Protein AF-D7FUH7-F1 (afdb_monomer_lite)

Radius of gyration: 22.27 Å; chains: 1; bounding box: 58×43×58 Å

Secondary structure (DSSP, 8-state):
---GGGS---B-SS-----EESSS-EEE-BTTT--SGGG----HHHHHHHHHHGGGHHHHHHHHHHHHHTT---EEEE-TTS-EEEESEE-BSS-B---STTSHHHHHHHS--EEEEEEEE-SGGGGSTTHHHHHHHHHHHHHTT--TT-EEEEEEESSSEEESSTT-SS-EE--HHHHHHHHHHHHT----SS-----HHHHHHHHHHHHHHHTT-TTT--SSEEEEEEE--S---SSS-SS---HHHHHHHHT-----PPTT--HHHHHHHHHHHHHHTT--BTTB---------TT-----

Sequence (304 aa):
MCTQYEILEICAEEDCGMIRDYDNPTVRLPESVADGENLNPTDEDVIETMCYSVLLNTPLRDLYEEASQVGSNAVYFGAWTGVFRYFPGIAQESCGTYDPRIRPWYVAASSGPKDVVIVLDVSGSMSQYGRLDLAKEAAETVINTLGADSFVNVVTFSETARVLLTNSTTLVRATEDNLGELVSLVQNLEFDLANVGTNFGAAFETTFDILEASRTSEETSSNCQTAIVFLTDGNTNVGLSTDEVTSKQIACDTGGIYEHVEDGGDLSQAMAFFYRYYSIGLGDNEDFVAVTDICERPGIVPHA

Foldseek 3Di:
DPDLVVAAQQADQDDDDWDFALQFWHKAAAPVQLPDPNSGGPDPVLVVCSVVCRVCGVVQSVVCVVVVVVPDPWDWDADPSQIITIPRYTHDNDGNPDRPLLDLVNLQVLADAEEEEEEAELAPVCVPLVLLVLSLVLVLVVLSSHDQSYWYWYWYDFLAIDTLPNPDQATAGSDPVVSVVRSVSSNPDHRDPPRNFDDVPNRVVSVVSRHVVQVVDSRGHSVFHYYYHYRDQFDGDDDDDDPDPTPVVVCVVVLHDDDDADRVGDCPVVVSVVSVVSNVRQPDDVVGDDDGDDPDDVPDDDDD

InterPro domains:
  IPR002035 von Willebrand factor, type A [PF13519] (116-234)
  IPR002035 von Willebrand factor, type A [PS50234] (115-304)
  IPR002035 von Willebrand factor, type A [SM00327] (113-276)
  IPR036465 von Willebrand factor A-like domain superfamily [G3DSA:3.40.50.410] (114-299)
  IPR036465 von Willebrand factor A-like domain superfamily [SSF53300] (112-275)
  IPR051173 Voltage-dependent calcium channel subunit alpha-2/delta [PTHR10166] (26-266)

pLDDT: mean 76.66, std 17.76, range [24.84, 96.81]

Organism: Ectocarpus siliculosus (NCBI:txid2880)

Structure (mmCIF, N/CA/C/O backbone):
data_AF-D7FUH7-F1
#
_entry.id   AF-D7FUH7-F1
#
loop_
_atom_site.group_PDB
_atom_site.id
_atom_site.type_symbol
_atom_site.label_atom_id
_atom_site.label_alt_id
_atom_site.label_comp_id
_atom_site.label_asym_id
_atom_site.label_entity_id
_atom_site.label_seq_id
_atom_site.pdbx_PDB_ins_code
_atom_site.Cartn_x
_atom_site.Cartn_y
_atom_site.Cartn_z
_atom_site.occupancy
_atom_site.B_iso_or_equiv
_atom_site.auth_seq_id
_atom_site.auth_comp_id
_atom_site.auth_asym_id
_atom_si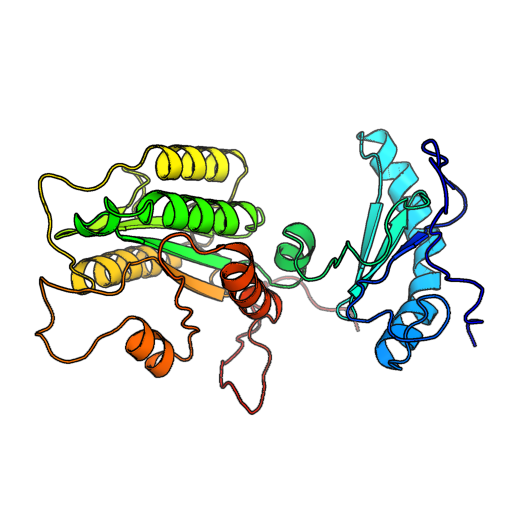te.auth_atom_id
_atom_site.pdbx_PDB_model_num
ATOM 1 N N . MET A 1 1 ? 27.929 9.535 -25.525 1.00 44.94 1 MET A N 1
ATOM 2 C CA . MET A 1 1 ? 26.604 10.142 -25.742 1.00 44.94 1 MET A CA 1
ATOM 3 C C . MET A 1 1 ? 25.717 9.044 -26.265 1.00 44.94 1 MET A C 1
ATOM 5 O O . MET A 1 1 ? 25.978 8.566 -27.361 1.00 44.94 1 MET A O 1
ATOM 9 N N . CYS A 1 2 ? 24.771 8.585 -25.451 1.00 55.09 2 CYS A N 1
ATOM 10 C CA . CYS A 1 2 ? 23.691 7.759 -25.967 1.00 55.09 2 CYS A CA 1
ATOM 11 C C . CYS A 1 2 ? 22.940 8.600 -26.999 1.00 55.09 2 CYS A C 1
ATOM 13 O O . CYS A 1 2 ? 22.723 9.795 -26.775 1.00 55.09 2 CYS A O 1
ATOM 15 N N . THR A 1 3 ? 22.638 8.027 -28.155 1.00 52.31 3 THR A N 1
ATOM 16 C CA . THR A 1 3 ? 21.826 8.748 -29.127 1.00 52.31 3 THR A CA 1
ATOM 17 C C . THR A 1 3 ? 20.368 8.541 -28.744 1.00 52.31 3 THR A C 1
ATOM 19 O O . THR A 1 3 ? 19.934 7.413 -28.547 1.00 52.31 3 THR A O 1
ATOM 22 N N . GLN A 1 4 ? 19.610 9.632 -28.624 1.00 46.06 4 GLN A N 1
ATOM 23 C CA . GLN A 1 4 ? 18.189 9.660 -28.234 1.00 46.06 4 GLN A CA 1
ATOM 24 C C . GLN A 1 4 ? 17.295 8.700 -29.059 1.00 46.06 4 GLN A C 1
ATOM 26 O O . GLN A 1 4 ? 16.199 8.354 -28.644 1.00 46.06 4 GLN A O 1
ATOM 31 N N . TYR A 1 5 ? 17.789 8.222 -30.206 1.00 44.72 5 TYR A N 1
ATOM 32 C CA . TYR A 1 5 ? 17.118 7.301 -31.123 1.00 44.72 5 TYR A CA 1
ATOM 33 C C . TYR A 1 5 ? 17.278 5.805 -30.788 1.00 44.72 5 TYR A C 1
ATOM 35 O O . TYR A 1 5 ? 16.597 4.985 -31.396 1.00 44.72 5 TYR A O 1
ATOM 43 N N . GLU A 1 6 ? 18.156 5.419 -29.857 1.00 47.22 6 GLU A N 1
ATOM 44 C CA . GLU A 1 6 ? 18.387 4.004 -29.494 1.00 47.22 6 GLU A CA 1
ATOM 45 C C . GLU A 1 6 ? 17.400 3.472 -28.440 1.00 47.22 6 GLU A C 1
ATOM 47 O O . GLU A 1 6 ? 17.431 2.290 -28.103 1.00 47.22 6 GLU A O 1
ATOM 52 N N . ILE A 1 7 ? 16.545 4.339 -27.888 1.00 53.44 7 ILE A N 1
ATOM 53 C CA . ILE A 1 7 ? 15.761 4.064 -26.677 1.00 53.44 7 ILE A CA 1
ATOM 54 C C . ILE A 1 7 ? 14.341 4.645 -26.804 1.00 53.44 7 ILE A C 1
ATOM 56 O O . ILE A 1 7 ? 13.807 5.236 -25.872 1.00 53.44 7 ILE A O 1
ATOM 60 N N . LEU A 1 8 ? 13.734 4.543 -27.985 1.00 55.53 8 LEU A N 1
ATOM 61 C CA . LEU A 1 8 ? 12.336 4.935 -28.157 1.00 55.53 8 LEU A CA 1
ATOM 62 C C . LEU A 1 8 ? 11.420 3.851 -27.589 1.00 55.53 8 LEU A C 1
ATOM 64 O O . LEU A 1 8 ? 11.607 2.659 -27.851 1.00 55.53 8 LEU A O 1
ATOM 68 N N . GLU A 1 9 ? 10.420 4.278 -26.822 1.00 63.41 9 GLU A N 1
ATOM 69 C CA . GLU A 1 9 ? 9.289 3.430 -26.470 1.00 63.41 9 GLU A CA 1
ATOM 70 C C . GLU A 1 9 ? 8.609 2.983 -27.771 1.00 63.41 9 GLU A C 1
ATOM 72 O O . GLU A 1 9 ? 8.195 3.803 -28.592 1.00 63.41 9 GLU A O 1
ATOM 77 N N . ILE A 1 10 ? 8.572 1.670 -28.016 1.00 61.66 10 ILE A N 1
ATOM 78 C CA . ILE A 1 10 ? 7.988 1.129 -29.245 1.00 61.66 10 ILE A CA 1
ATOM 79 C C . ILE A 1 10 ? 6.470 1.100 -29.065 1.00 61.66 10 ILE A C 1
ATOM 81 O O . ILE A 1 10 ? 5.915 0.129 -28.545 1.00 61.66 10 ILE A O 1
ATOM 85 N N . CYS A 1 11 ? 5.822 2.182 -29.490 1.00 64.12 11 CYS A N 1
ATOM 86 C CA . CYS A 1 11 ? 4.371 2.318 -29.568 1.00 64.12 11 CYS A CA 1
ATOM 87 C C . CYS A 1 11 ? 3.913 1.873 -30.957 1.00 64.12 11 CYS A C 1
ATOM 89 O O . CYS A 1 11 ? 4.253 2.512 -31.954 1.00 64.12 11 CYS A O 1
ATOM 91 N N . ALA A 1 12 ? 3.190 0.761 -31.047 1.00 59.22 12 ALA A N 1
ATOM 92 C CA . ALA A 1 12 ? 2.638 0.308 -32.320 1.00 59.22 12 ALA A CA 1
ATOM 93 C C . ALA A 1 12 ? 1.297 1.011 -32.590 1.00 59.22 12 ALA A C 1
ATOM 95 O O . ALA A 1 12 ? 0.439 1.047 -31.715 1.00 59.22 12 ALA A O 1
ATOM 96 N N . GLU A 1 13 ? 1.102 1.548 -33.800 1.00 54.50 13 GLU A N 1
ATOM 97 C CA . GLU A 1 13 ? -0.154 2.218 -34.190 1.00 54.50 13 GLU A CA 1
ATOM 98 C C . GLU A 1 13 ? -1.314 1.238 -34.481 1.00 54.50 13 GLU A C 1
ATOM 100 O O . GLU A 1 13 ? -2.460 1.670 -34.571 1.00 54.50 13 GLU A O 1
ATOM 105 N N . GLU A 1 14 ? -1.060 -0.074 -34.579 1.00 52.56 14 GLU A N 1
ATOM 106 C CA . GLU A 1 14 ? -2.086 -1.114 -34.755 1.00 52.56 14 GLU A CA 1
ATOM 107 C C . GLU A 1 14 ? -1.685 -2.438 -34.079 1.00 52.56 14 GLU A C 1
ATOM 109 O O . GLU A 1 14 ? -0.494 -2.723 -33.948 1.00 52.56 14 GLU A O 1
ATOM 114 N N . ASP A 1 15 ? -2.713 -3.217 -33.696 1.00 50.66 15 ASP A N 1
ATOM 115 C CA . ASP A 1 15 ? -2.745 -4.574 -33.107 1.00 50.66 15 ASP A CA 1
ATOM 116 C C . ASP A 1 15 ? -1.441 -5.372 -33.313 1.00 50.66 15 ASP A C 1
ATOM 118 O O . ASP A 1 15 ? -1.269 -6.180 -34.237 1.00 50.66 15 ASP A O 1
ATOM 122 N N . CYS A 1 16 ? -0.469 -5.089 -32.448 1.00 52.75 16 CYS A N 1
ATOM 123 C CA . CYS A 1 16 ? 0.810 -5.763 -32.428 1.00 52.75 16 CYS A CA 1
ATOM 124 C C . CYS A 1 16 ? 0.590 -7.071 -31.678 1.00 52.75 16 CYS A C 1
ATOM 126 O O . CYS A 1 16 ? 0.731 -7.133 -30.455 1.00 52.75 16 CYS A O 1
ATOM 128 N N . GLY A 1 17 ? 0.290 -8.150 -32.409 1.00 52.81 17 GLY A N 1
ATOM 129 C CA . GLY A 1 17 ? 0.423 -9.500 -31.855 1.00 52.81 17 GLY A CA 1
ATOM 130 C C . GLY A 1 17 ? 1.746 -9.611 -31.084 1.00 52.81 17 GLY A C 1
ATOM 131 O O . GLY A 1 17 ? 2.712 -8.974 -31.482 1.00 52.81 17 GLY A O 1
ATOM 132 N N . MET A 1 18 ? 1.784 -10.350 -29.967 1.00 58.62 18 MET A N 1
ATOM 133 C CA . MET A 1 18 ? 2.887 -10.339 -28.982 1.00 58.62 18 MET A CA 1
ATOM 134 C C . MET A 1 18 ? 4.276 -10.698 -29.562 1.00 58.62 18 MET A C 1
ATOM 136 O O . MET A 1 18 ? 4.803 -11.787 -29.316 1.00 58.62 18 MET A O 1
ATOM 140 N N . ILE A 1 19 ? 4.890 -9.795 -30.323 1.00 68.81 19 ILE A N 1
ATOM 141 C CA . ILE A 1 19 ? 6.241 -9.925 -30.849 1.00 68.81 19 ILE A CA 1
ATOM 142 C C . ILE A 1 19 ? 7.177 -9.562 -29.706 1.00 68.81 19 ILE A C 1
ATOM 144 O O . ILE A 1 19 ? 7.162 -8.446 -29.187 1.00 68.81 19 ILE A O 1
ATOM 148 N N . ARG A 1 20 ? 7.963 -10.555 -29.298 1.00 79.31 20 ARG A N 1
ATOM 149 C CA . ARG A 1 20 ? 8.975 -10.427 -28.258 1.00 79.31 20 ARG A CA 1
ATOM 150 C C . ARG A 1 20 ? 10.344 -10.286 -28.913 1.00 79.31 20 ARG A C 1
ATOM 152 O O . ARG A 1 20 ? 10.738 -11.152 -29.693 1.00 79.31 20 ARG A O 1
ATOM 159 N N . ASP A 1 21 ? 11.049 -9.215 -28.581 1.00 84.81 21 ASP A N 1
ATOM 160 C CA . ASP A 1 21 ? 12.463 -9.015 -28.878 1.00 84.81 21 ASP A CA 1
ATOM 161 C C . ASP A 1 21 ? 13.293 -9.650 -27.753 1.00 84.81 21 ASP A C 1
ATOM 163 O O . ASP A 1 21 ? 13.291 -9.193 -26.611 1.00 84.81 21 ASP A O 1
ATOM 167 N N . TYR A 1 22 ? 13.970 -10.751 -28.067 1.00 87.88 22 TYR A N 1
ATOM 168 C CA . TYR A 1 22 ? 14.842 -11.456 -27.125 1.00 87.88 22 TYR A CA 1
ATOM 169 C C . TYR A 1 22 ? 16.297 -10.975 -27.185 1.00 87.88 22 TYR A C 1
ATOM 171 O O . TYR A 1 22 ? 17.136 -11.470 -26.434 1.00 87.88 22 TYR A O 1
ATOM 179 N N . ASP A 1 23 ? 16.609 -10.014 -28.050 1.00 85.81 23 ASP A N 1
ATOM 180 C CA . ASP A 1 23 ? 17.938 -9.427 -28.161 1.00 85.81 23 ASP A CA 1
ATOM 181 C C . ASP A 1 23 ? 18.045 -8.163 -27.300 1.00 85.81 23 ASP A C 1
ATOM 183 O O . ASP A 1 23 ? 19.079 -7.947 -26.655 1.00 85.81 23 ASP A O 1
ATOM 187 N N . ASN A 1 24 ? 16.972 -7.362 -27.234 1.00 84.06 24 ASN A N 1
ATOM 188 C CA . ASN A 1 24 ? 16.962 -6.070 -26.543 1.00 84.06 24 ASN A CA 1
ATOM 189 C C . ASN A 1 24 ? 15.744 -5.866 -25.624 1.00 84.06 24 ASN A C 1
ATOM 191 O O . ASN A 1 24 ? 14.625 -6.253 -25.964 1.00 84.06 24 ASN A O 1
ATOM 195 N N . PRO A 1 25 ? 15.923 -5.197 -24.467 1.00 86.69 25 PRO A N 1
ATOM 196 C CA . PRO A 1 25 ? 14.803 -4.741 -23.657 1.00 86.69 25 PRO A CA 1
ATOM 197 C C . PRO A 1 25 ? 14.123 -3.528 -24.294 1.00 86.69 25 PRO A C 1
ATOM 199 O O . PRO A 1 25 ? 14.771 -2.670 -24.892 1.00 86.69 25 PRO A O 1
ATOM 202 N N . THR A 1 26 ? 12.822 -3.399 -24.063 1.00 85.88 26 THR A N 1
ATOM 203 C CA . THR A 1 26 ? 12.089 -2.155 -24.335 1.00 85.88 26 THR A CA 1
ATOM 204 C C . THR A 1 26 ? 12.233 -1.180 -23.182 1.00 85.88 26 THR A C 1
ATOM 206 O O . THR A 1 26 ? 12.267 -1.603 -22.025 1.00 85.88 26 THR A O 1
ATOM 209 N N . VAL A 1 27 ? 12.248 0.113 -23.491 1.00 86.88 27 VAL A N 1
ATOM 210 C CA . VAL A 1 27 ? 12.158 1.187 -22.498 1.00 86.88 27 VAL A CA 1
ATOM 211 C C . VAL A 1 27 ? 10.783 1.823 -22.580 1.00 86.88 27 VAL A C 1
ATOM 213 O O . VAL A 1 27 ? 10.284 2.045 -23.677 1.00 86.88 27 VAL A O 1
ATOM 216 N N . ARG A 1 28 ? 10.168 2.063 -21.426 1.00 86.56 28 ARG A N 1
ATOM 217 C CA . ARG A 1 28 ? 8.856 2.695 -21.292 1.00 86.56 28 ARG A CA 1
ATOM 218 C C . ARG A 1 28 ? 8.966 3.891 -20.370 1.00 86.56 28 ARG A C 1
ATOM 220 O O . ARG A 1 28 ? 9.705 3.834 -19.379 1.00 86.56 28 ARG A O 1
ATOM 227 N N . LEU A 1 29 ? 8.226 4.938 -20.696 1.00 86.31 29 LEU A N 1
ATOM 228 C CA . LEU A 1 29 ? 8.157 6.161 -19.918 1.00 86.31 29 LEU A CA 1
ATOM 229 C C . LEU A 1 29 ? 6.698 6.443 -19.560 1.00 86.31 29 LEU A C 1
ATOM 231 O O . LEU A 1 29 ? 5.820 6.284 -20.406 1.00 86.31 29 LEU A O 1
ATOM 235 N N . PRO A 1 30 ? 6.400 6.861 -18.321 1.00 85.94 30 PRO A N 1
ATOM 236 C CA . PRO A 1 30 ? 5.082 7.386 -18.017 1.00 85.94 30 PRO A CA 1
ATOM 237 C C . PRO A 1 30 ? 4.854 8.715 -18.743 1.00 85.94 30 PRO A C 1
ATOM 239 O O . PRO A 1 30 ? 5.785 9.490 -18.961 1.00 85.94 30 PRO A O 1
ATOM 242 N N . GLU A 1 31 ? 3.595 9.022 -19.053 1.00 83.06 31 GLU A N 1
ATOM 243 C CA . GLU A 1 31 ? 3.206 10.271 -19.729 1.00 83.06 31 GLU A CA 1
ATOM 244 C C . GLU A 1 31 ? 3.702 11.520 -18.981 1.00 83.06 31 GLU A C 1
ATOM 246 O O . GLU A 1 31 ? 4.044 12.525 -19.593 1.00 83.06 31 GLU A O 1
ATOM 251 N N . SER A 1 32 ? 3.832 11.429 -17.654 1.00 81.62 32 SER A N 1
ATOM 252 C CA . SER A 1 32 ? 4.334 12.511 -16.803 1.00 81.62 32 SER A CA 1
ATOM 253 C C . SER A 1 32 ? 5.781 12.931 -17.076 1.00 81.62 32 SER A C 1
ATOM 255 O O . SER A 1 32 ? 6.159 14.023 -16.661 1.00 81.62 32 SER A O 1
ATOM 257 N N . VAL A 1 33 ? 6.587 12.089 -17.732 1.00 84.19 33 VAL A N 1
ATOM 258 C CA . VAL A 1 33 ? 7.999 12.381 -18.046 1.00 84.19 33 VAL A CA 1
ATOM 259 C C . VAL A 1 33 ? 8.312 12.301 -19.542 1.00 84.19 33 VAL A C 1
ATOM 261 O O . VAL A 1 33 ? 9.401 12.681 -19.953 1.00 84.19 33 VAL A O 1
ATOM 264 N N . ALA A 1 34 ? 7.379 11.817 -20.364 1.00 82.38 34 ALA A N 1
ATOM 265 C CA . ALA A 1 34 ? 7.500 11.734 -21.820 1.00 82.38 34 ALA A CA 1
ATOM 266 C C . ALA A 1 34 ? 6.979 13.020 -22.500 1.00 82.38 34 ALA A C 1
ATOM 268 O O . ALA A 1 34 ? 6.051 12.980 -23.306 1.00 82.38 34 ALA A O 1
ATOM 269 N N . ASP A 1 35 ? 7.542 14.173 -22.135 1.00 79.38 35 ASP A N 1
ATOM 270 C CA . ASP A 1 35 ? 6.988 15.512 -22.401 1.00 79.38 35 ASP A CA 1
ATOM 271 C C . ASP A 1 35 ? 7.512 16.219 -23.672 1.00 79.38 35 ASP A C 1
ATOM 273 O O . ASP A 1 35 ? 7.054 17.311 -24.021 1.00 79.38 35 ASP A O 1
ATOM 277 N N . GLY A 1 36 ? 8.457 15.610 -24.384 1.00 73.25 36 GLY A N 1
ATOM 278 C CA . GLY A 1 36 ? 9.070 16.125 -25.609 1.00 73.25 36 GLY A CA 1
ATOM 279 C C . GLY A 1 36 ? 8.525 15.517 -26.908 1.00 73.25 36 GLY A C 1
ATOM 280 O O . GLY A 1 36 ? 7.561 14.751 -26.944 1.00 73.25 36 GLY A O 1
ATOM 281 N N . GLU A 1 37 ? 9.162 15.861 -28.033 1.00 70.62 37 GLU A N 1
ATOM 282 C CA . GLU A 1 37 ? 8.772 15.340 -29.350 1.00 70.62 37 GLU A CA 1
ATOM 283 C C . GLU A 1 37 ? 8.954 13.814 -29.439 1.00 70.62 37 GLU A C 1
ATOM 285 O O . GLU A 1 37 ? 9.992 13.273 -29.050 1.00 70.62 37 GLU A O 1
ATOM 290 N N . ASN A 1 38 ? 7.962 13.125 -30.018 1.00 68.75 38 ASN A N 1
ATOM 291 C CA . ASN A 1 38 ? 7.922 11.663 -30.167 1.00 68.75 38 ASN A CA 1
ATOM 292 C C . ASN A 1 38 ? 8.020 10.890 -28.836 1.00 68.75 38 ASN A C 1
ATOM 294 O O . ASN A 1 38 ? 8.659 9.843 -28.800 1.00 68.75 38 ASN A O 1
ATOM 298 N N . LEU A 1 39 ? 7.409 11.403 -27.757 1.00 70.38 39 LEU A N 1
ATOM 299 C CA . LEU A 1 39 ? 7.436 10.795 -26.413 1.00 70.38 39 LEU A CA 1
ATOM 300 C C . LEU A 1 39 ? 8.841 10.721 -25.792 1.00 70.38 39 LEU A C 1
ATOM 302 O O . LEU A 1 39 ? 9.092 9.931 -24.883 1.00 70.38 39 LEU A O 1
ATOM 306 N N . ASN A 1 40 ? 9.774 11.546 -26.269 1.00 75.50 40 ASN A N 1
ATOM 307 C CA . ASN A 1 40 ? 11.078 11.664 -25.634 1.00 75.5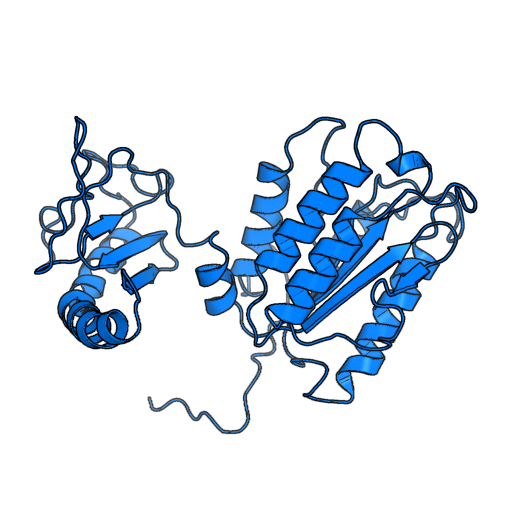0 40 ASN A CA 1
ATOM 308 C C . ASN A 1 40 ? 10.994 12.550 -24.387 1.00 75.50 40 ASN A C 1
ATOM 310 O O . ASN A 1 40 ? 10.312 13.569 -24.430 1.00 75.50 40 ASN A O 1
ATOM 314 N N . PRO A 1 41 ? 11.736 12.241 -23.317 1.00 83.88 41 PRO A N 1
ATOM 315 C CA . PRO A 1 41 ? 11.805 13.111 -22.154 1.00 83.88 41 PRO A CA 1
ATOM 316 C C . PRO A 1 41 ? 12.666 14.341 -22.442 1.00 83.88 41 PRO A C 1
ATOM 318 O O . PRO A 1 41 ? 13.655 14.260 -23.181 1.00 83.88 41 PRO A O 1
ATOM 321 N N . THR A 1 42 ? 12.312 15.473 -21.840 1.00 84.44 42 THR A N 1
ATOM 322 C CA . THR A 1 42 ? 13.135 16.694 -21.852 1.00 84.44 42 THR A CA 1
ATOM 323 C C . THR A 1 42 ? 13.980 16.869 -20.589 1.00 84.44 42 THR A C 1
ATOM 325 O O . THR A 1 42 ? 14.968 17.602 -20.618 1.00 84.44 42 THR A O 1
ATOM 328 N N . ASP A 1 43 ? 13.623 16.172 -19.509 1.00 85.12 43 ASP A N 1
ATOM 329 C CA . ASP A 1 43 ? 14.320 16.192 -18.224 1.00 85.12 43 ASP A CA 1
ATOM 330 C C . ASP A 1 43 ? 15.703 15.512 -18.311 1.00 85.12 43 ASP A C 1
ATOM 332 O O . ASP A 1 43 ? 15.838 14.387 -18.806 1.00 85.12 43 ASP A O 1
ATOM 336 N N . GLU A 1 44 ? 16.741 16.202 -17.827 1.00 86.81 44 GLU A N 1
ATOM 337 C CA . GLU A 1 44 ? 18.136 15.751 -17.893 1.00 86.81 44 GLU A CA 1
ATOM 338 C C . GLU A 1 44 ? 18.381 14.472 -17.076 1.00 86.81 44 GLU A C 1
ATOM 340 O O . GLU A 1 44 ? 19.075 13.576 -17.564 1.00 86.81 44 GLU A O 1
ATOM 345 N N . ASP A 1 45 ? 17.748 14.322 -15.907 1.00 83.12 45 ASP A N 1
ATOM 346 C CA . ASP A 1 45 ? 17.904 13.146 -15.041 1.00 83.12 45 ASP A CA 1
ATOM 347 C C . ASP A 1 45 ? 17.254 11.910 -15.678 1.00 83.12 45 ASP A C 1
ATOM 349 O O . ASP A 1 45 ? 17.771 10.784 -15.597 1.00 83.12 45 ASP A O 1
ATOM 353 N N . VAL A 1 46 ? 16.115 12.103 -16.354 1.00 86.12 46 VAL A N 1
ATOM 354 C CA . VAL A 1 46 ? 15.431 11.039 -17.105 1.00 86.12 46 VAL A CA 1
ATOM 355 C C . VAL A 1 46 ? 16.295 10.606 -18.290 1.00 86.12 46 VAL A C 1
ATOM 357 O O . VAL A 1 46 ? 16.516 9.405 -18.481 1.00 86.12 46 VAL A O 1
ATOM 360 N N . ILE A 1 47 ? 16.842 11.563 -19.048 1.00 85.56 47 ILE A N 1
ATOM 361 C CA . ILE A 1 47 ? 17.746 11.295 -20.176 1.00 85.56 47 ILE A CA 1
ATOM 362 C C . ILE A 1 47 ? 18.994 10.551 -19.695 1.00 85.56 47 ILE A C 1
ATOM 364 O O . ILE A 1 47 ? 19.347 9.516 -20.267 1.00 85.56 47 ILE A O 1
ATOM 368 N N . GLU A 1 48 ? 19.654 11.025 -18.639 1.00 86.25 48 GLU A N 1
ATOM 369 C CA . GLU A 1 48 ? 20.830 10.369 -18.064 1.00 86.25 48 GLU A CA 1
ATOM 370 C C . GLU A 1 48 ? 20.497 8.938 -17.625 1.00 86.25 48 GLU A C 1
ATOM 372 O O . GLU A 1 48 ? 21.228 7.997 -17.959 1.00 86.25 48 GLU A O 1
ATOM 377 N N . THR A 1 49 ? 19.346 8.750 -16.975 1.00 86.94 49 THR A N 1
ATOM 378 C CA . THR A 1 49 ? 18.860 7.429 -16.566 1.00 86.94 49 THR A CA 1
ATOM 379 C C . THR A 1 49 ? 18.661 6.487 -17.736 1.00 86.94 49 THR A C 1
ATOM 381 O O . THR A 1 49 ? 19.108 5.334 -17.692 1.00 86.94 49 THR A O 1
ATOM 384 N N . MET A 1 50 ? 18.034 6.949 -18.814 1.00 86.25 50 MET A N 1
ATOM 385 C CA . MET A 1 50 ? 17.909 6.160 -20.038 1.00 86.25 50 MET A CA 1
ATOM 386 C C . MET A 1 50 ? 19.285 5.772 -20.585 1.00 86.25 50 MET A C 1
ATOM 388 O O . MET A 1 50 ? 19.485 4.606 -20.931 1.00 86.25 50 MET A O 1
ATOM 392 N N . CYS A 1 51 ? 20.244 6.703 -20.591 1.00 86.94 51 CYS A N 1
ATOM 393 C CA . CYS A 1 51 ? 21.589 6.492 -21.123 1.00 86.94 51 CYS A CA 1
ATOM 394 C C . CYS A 1 51 ? 22.376 5.427 -20.353 1.00 86.94 51 CYS A C 1
ATOM 396 O O . CYS A 1 51 ? 22.889 4.487 -20.964 1.00 86.94 51 CYS A O 1
ATOM 398 N N . TYR A 1 52 ? 22.507 5.554 -19.028 1.00 86.94 52 TYR A N 1
ATOM 399 C CA . TYR A 1 52 ? 23.329 4.605 -18.267 1.00 86.94 52 TYR A CA 1
ATOM 400 C C . TYR A 1 52 ? 22.648 3.242 -18.136 1.00 86.94 52 TYR A C 1
ATOM 402 O O . TYR A 1 52 ? 23.327 2.215 -18.110 1.00 86.94 52 TYR A O 1
ATOM 410 N N . SER A 1 53 ? 21.312 3.197 -18.105 1.00 88.94 53 SER A N 1
ATOM 411 C CA . SER A 1 53 ? 20.574 1.938 -17.961 1.00 88.94 53 SER A CA 1
ATOM 412 C C . SER A 1 53 ? 20.703 1.017 -19.182 1.00 88.94 53 SER A C 1
ATOM 414 O O . SER A 1 53 ? 20.372 -0.160 -19.077 1.00 88.94 53 SER A O 1
ATOM 416 N N . VAL A 1 54 ? 21.256 1.483 -20.313 1.00 88.19 54 VAL A N 1
ATOM 417 C CA . VAL A 1 54 ? 21.655 0.619 -21.450 1.00 88.19 54 VAL A CA 1
ATOM 418 C C . VAL A 1 54 ? 22.644 -0.462 -21.013 1.00 88.19 54 VAL A C 1
ATOM 420 O O . VAL A 1 54 ? 22.623 -1.577 -21.535 1.00 88.19 54 VAL A O 1
ATOM 423 N N . LEU A 1 55 ? 23.476 -0.172 -20.009 1.00 88.94 55 LEU A N 1
ATOM 424 C CA . LEU A 1 55 ? 24.411 -1.140 -19.434 1.00 88.94 55 LEU A CA 1
ATOM 425 C C . LEU A 1 55 ? 23.696 -2.352 -18.811 1.00 88.94 55 LEU A C 1
ATOM 427 O O . LEU A 1 55 ? 24.317 -3.400 -18.647 1.00 88.94 55 LEU A O 1
ATOM 431 N N . LEU A 1 56 ? 22.394 -2.242 -18.516 1.00 89.12 56 LEU A N 1
ATOM 432 C CA . LEU A 1 56 ? 21.566 -3.331 -17.997 1.00 89.12 56 LEU A CA 1
ATOM 433 C C . LEU A 1 56 ? 21.066 -4.290 -19.083 1.00 89.12 56 LEU A C 1
ATOM 435 O O . LEU A 1 56 ? 20.544 -5.342 -18.733 1.00 89.12 56 LEU A O 1
ATOM 439 N N . ASN A 1 57 ? 21.236 -3.997 -20.378 1.00 89.38 57 ASN A N 1
ATOM 440 C CA . ASN A 1 57 ? 20.722 -4.861 -21.448 1.00 89.38 57 ASN A CA 1
ATOM 441 C C . ASN A 1 57 ? 21.263 -6.298 -21.356 1.00 89.38 57 ASN A C 1
ATOM 443 O O . ASN A 1 57 ? 20.495 -7.251 -21.451 1.00 89.38 57 ASN A O 1
ATOM 447 N N . THR A 1 58 ? 22.573 -6.457 -21.142 1.00 90.12 58 THR A N 1
ATOM 448 C CA . THR A 1 58 ? 23.188 -7.785 -20.982 1.00 90.12 58 THR A CA 1
ATOM 449 C C . THR A 1 58 ? 22.786 -8.445 -19.657 1.00 90.12 58 THR A C 1
ATOM 451 O O . THR A 1 58 ? 22.239 -9.541 -19.723 1.00 90.12 58 THR A O 1
ATOM 454 N N . PRO A 1 59 ? 22.933 -7.793 -18.483 1.00 92.62 59 PRO A N 1
ATOM 455 C CA . PRO A 1 59 ? 22.463 -8.361 -17.218 1.00 92.62 59 PRO A CA 1
ATOM 456 C C . PRO A 1 59 ? 20.992 -8.794 -17.215 1.00 92.62 59 PRO A C 1
ATOM 458 O O . PRO A 1 59 ? 20.671 -9.839 -16.662 1.00 92.62 59 PRO A O 1
ATOM 461 N N . LEU A 1 60 ? 20.090 -8.020 -17.832 1.00 89.81 60 LEU A N 1
ATOM 462 C CA . LEU A 1 60 ? 18.671 -8.377 -17.915 1.00 89.81 60 LEU A CA 1
ATOM 463 C C . LEU A 1 60 ? 18.445 -9.606 -18.799 1.00 89.81 60 LEU A C 1
ATOM 465 O O . LEU A 1 60 ? 17.629 -10.454 -18.452 1.00 89.81 60 LEU A O 1
ATOM 469 N N . ARG A 1 61 ? 19.170 -9.736 -19.913 1.00 91.69 61 ARG A N 1
ATOM 470 C CA . ARG A 1 61 ? 19.092 -10.935 -20.754 1.00 91.69 61 ARG A CA 1
ATOM 471 C C . ARG A 1 61 ? 19.576 -12.171 -20.001 1.00 91.69 61 ARG A C 1
ATOM 473 O O . ARG A 1 61 ? 18.856 -13.163 -19.963 1.00 91.69 61 ARG A O 1
ATOM 480 N N . ASP A 1 62 ? 20.734 -12.081 -19.356 1.00 91.56 62 ASP A N 1
ATOM 481 C CA . ASP A 1 62 ? 21.311 -13.195 -18.599 1.00 91.56 62 ASP A CA 1
ATOM 482 C C . ASP A 1 62 ? 20.377 -13.601 -17.437 1.00 91.56 62 ASP A C 1
ATOM 484 O O . ASP A 1 62 ? 20.071 -14.778 -17.251 1.00 91.56 62 ASP A O 1
ATOM 488 N N . LEU A 1 63 ? 19.810 -12.621 -16.719 1.00 91.12 63 LEU A N 1
ATOM 489 C CA . LEU A 1 63 ? 18.819 -12.865 -15.665 1.00 91.12 63 LEU A CA 1
ATOM 490 C C . LEU A 1 63 ? 17.545 -13.528 -16.205 1.00 91.12 63 LEU A C 1
ATOM 492 O O . LEU A 1 63 ? 16.958 -14.379 -15.540 1.00 91.12 63 LEU A O 1
ATOM 496 N N . TYR A 1 64 ? 17.091 -13.153 -17.400 1.00 92.31 64 TYR A N 1
ATOM 497 C CA . TYR A 1 64 ? 15.927 -13.774 -18.026 1.00 92.31 64 TYR A CA 1
ATOM 498 C C . TYR A 1 64 ? 16.177 -15.230 -18.420 1.00 92.31 64 TYR A C 1
ATOM 500 O O . TYR A 1 64 ? 15.275 -16.060 -18.288 1.00 92.31 64 TYR A O 1
ATOM 508 N N . GLU A 1 65 ? 17.381 -15.572 -18.878 1.00 90.12 65 GLU A N 1
ATOM 509 C CA . GLU A 1 65 ? 17.747 -16.962 -19.174 1.00 90.12 65 GLU A CA 1
ATOM 510 C C . GLU A 1 65 ? 17.617 -17.851 -17.932 1.00 90.12 65 GLU A C 1
ATOM 512 O O . GLU A 1 65 ? 17.146 -18.983 -18.032 1.00 90.12 65 GLU A O 1
ATOM 517 N N . GLU A 1 66 ? 17.953 -17.333 -16.751 1.00 89.06 66 GLU A N 1
ATOM 518 C CA . GLU A 1 66 ? 17.746 -18.024 -15.475 1.00 89.06 66 GLU A CA 1
ATOM 519 C C . GLU A 1 66 ? 16.269 -18.018 -15.051 1.00 89.06 66 GLU A C 1
ATOM 521 O O . GLU A 1 66 ? 15.691 -19.064 -14.748 1.00 89.06 66 GLU A O 1
ATOM 526 N N . ALA A 1 67 ? 15.623 -16.851 -15.072 1.00 86.62 67 ALA A N 1
ATOM 527 C CA . ALA A 1 67 ? 14.252 -16.674 -14.598 1.00 86.62 67 ALA A CA 1
ATOM 528 C C . ALA A 1 67 ? 13.225 -17.449 -15.447 1.00 86.62 67 ALA A C 1
ATOM 530 O O . ALA A 1 67 ? 12.244 -17.982 -14.923 1.00 86.62 67 ALA A O 1
ATOM 531 N N . SER A 1 68 ? 13.454 -17.564 -16.755 1.00 87.88 68 SER A N 1
ATOM 532 C CA . SER A 1 68 ? 12.586 -18.322 -17.664 1.00 87.88 68 SER A CA 1
ATOM 533 C C . SER A 1 68 ? 12.567 -19.822 -17.356 1.00 87.88 68 SER A C 1
ATOM 535 O O . SER A 1 68 ? 11.541 -20.472 -17.559 1.00 87.88 68 SER A O 1
ATOM 537 N N . GLN A 1 69 ? 13.642 -20.373 -16.780 1.00 86.25 69 GLN A N 1
ATOM 538 C CA . GLN A 1 69 ? 13.699 -21.781 -16.363 1.00 86.25 69 GLN A CA 1
ATOM 539 C C . GLN A 1 69 ? 12.775 -22.081 -15.177 1.00 86.25 69 GLN A C 1
ATOM 541 O O . GLN A 1 69 ? 12.304 -23.209 -15.039 1.00 86.25 69 GLN A O 1
ATOM 546 N N . VAL A 1 70 ? 12.487 -21.076 -14.343 1.00 84.44 70 VAL A N 1
ATOM 547 C CA . VAL A 1 70 ? 11.565 -21.174 -13.197 1.00 84.44 70 VAL A CA 1
ATOM 548 C C . VAL A 1 70 ? 10.164 -20.628 -13.506 1.00 84.44 70 VAL A C 1
ATOM 550 O O . VAL A 1 70 ? 9.340 -20.498 -12.606 1.00 84.44 70 VAL A O 1
ATOM 553 N N . GLY A 1 71 ? 9.864 -20.363 -14.784 1.00 80.81 71 GLY A N 1
ATOM 554 C CA . GLY A 1 71 ? 8.527 -19.991 -15.259 1.00 80.81 71 GLY A CA 1
ATOM 555 C C . GLY A 1 71 ? 8.242 -18.488 -15.326 1.00 80.81 71 GLY A C 1
ATOM 556 O O . GLY A 1 71 ? 7.110 -18.105 -15.628 1.00 80.81 71 GLY A O 1
ATOM 557 N N . SER A 1 72 ? 9.234 -17.625 -15.090 1.00 82.31 72 SER A N 1
ATOM 558 C CA . SER A 1 72 ? 9.065 -16.177 -15.246 1.00 82.31 72 SER A CA 1
ATOM 559 C C . SER A 1 72 ? 9.045 -15.776 -16.718 1.00 82.31 72 SER A C 1
ATOM 561 O O . SER A 1 72 ? 9.918 -16.135 -17.505 1.00 82.31 72 SER A O 1
ATOM 563 N N . ASN A 1 73 ? 8.057 -14.965 -17.094 1.00 84.50 73 ASN A N 1
ATOM 564 C CA . ASN A 1 73 ? 7.857 -14.558 -18.486 1.00 84.50 73 ASN A CA 1
ATOM 565 C C . ASN A 1 73 ? 8.541 -13.240 -18.864 1.00 84.50 73 ASN A C 1
ATOM 567 O O . ASN A 1 73 ? 8.533 -12.905 -20.053 1.00 84.50 73 ASN A O 1
ATOM 571 N N . ALA A 1 74 ? 9.105 -12.523 -17.888 1.00 87.62 74 ALA A N 1
ATOM 572 C CA . ALA A 1 74 ? 9.857 -11.291 -18.080 1.00 87.62 74 ALA A CA 1
ATOM 573 C C . ALA A 1 74 ? 10.727 -10.959 -16.861 1.00 87.62 74 ALA A C 1
ATOM 575 O O . ALA A 1 74 ? 10.492 -11.461 -15.762 1.00 87.62 74 ALA A O 1
ATOM 576 N N . VAL A 1 75 ? 11.686 -10.067 -17.072 1.00 91.31 75 VAL A N 1
ATOM 577 C CA . VAL A 1 75 ? 12.483 -9.395 -16.043 1.00 91.31 75 VAL A CA 1
ATOM 578 C C . VAL A 1 75 ? 12.532 -7.908 -16.363 1.00 91.31 75 VAL A C 1
ATOM 580 O O . VAL A 1 75 ? 12.404 -7.504 -17.521 1.00 91.31 75 VAL A O 1
ATOM 583 N N . TYR A 1 76 ? 12.666 -7.074 -15.342 1.00 91.62 76 TYR A N 1
ATOM 584 C CA . TYR A 1 76 ? 12.520 -5.639 -15.524 1.00 91.62 76 TYR A CA 1
ATOM 585 C C . TYR A 1 76 ? 13.305 -4.831 -14.497 1.00 91.62 76 TYR A C 1
ATOM 587 O O . TYR A 1 76 ? 13.672 -5.317 -13.430 1.00 91.62 76 TYR A O 1
ATOM 595 N N . PHE A 1 77 ? 13.539 -3.573 -14.845 1.00 91.62 77 PHE A N 1
ATOM 596 C CA . PHE A 1 77 ? 14.181 -2.562 -14.019 1.00 91.62 77 PHE A CA 1
ATOM 597 C C . PHE A 1 77 ? 13.332 -1.293 -14.067 1.00 91.62 77 PHE A C 1
ATOM 599 O O . PHE A 1 77 ? 12.977 -0.836 -15.150 1.00 91.62 77 PHE A O 1
ATOM 606 N N . GLY A 1 78 ? 13.016 -0.715 -12.911 1.00 90.06 78 GLY A N 1
ATOM 607 C CA . GLY A 1 78 ? 12.404 0.610 -12.821 1.00 90.06 78 GLY A CA 1
ATOM 608 C C . GLY A 1 78 ? 13.336 1.554 -12.090 1.00 90.06 78 GLY A C 1
ATOM 609 O O . GLY A 1 78 ? 13.917 1.176 -11.075 1.00 90.06 78 GLY A O 1
ATOM 610 N N . ALA A 1 79 ? 13.458 2.772 -12.598 1.00 87.88 79 ALA A N 1
ATOM 611 C CA . ALA A 1 79 ? 14.223 3.837 -11.972 1.00 87.88 79 ALA A CA 1
ATOM 612 C C . ALA A 1 79 ? 13.321 4.844 -11.250 1.00 87.88 79 ALA A C 1
ATOM 614 O O . ALA A 1 79 ? 12.142 5.003 -11.575 1.00 87.88 79 ALA A O 1
ATOM 615 N N . TRP A 1 80 ? 13.921 5.600 -10.329 1.00 82.38 80 TRP A N 1
ATOM 616 C CA . TRP A 1 80 ? 13.254 6.673 -9.583 1.00 82.38 80 TRP A CA 1
ATOM 617 C C . TRP A 1 80 ? 12.781 7.830 -10.472 1.00 82.38 80 TRP A C 1
ATOM 619 O O . TRP A 1 80 ? 11.820 8.517 -10.132 1.00 82.38 80 TRP A O 1
ATOM 629 N N . THR A 1 81 ? 13.388 7.991 -11.647 1.00 84.38 81 THR A N 1
ATOM 630 C CA . THR A 1 81 ? 12.980 8.946 -12.687 1.00 84.38 81 THR A CA 1
ATOM 631 C C . THR A 1 81 ? 11.757 8.486 -13.488 1.00 84.38 81 THR A C 1
ATOM 633 O O . THR A 1 81 ? 11.215 9.253 -14.274 1.00 84.38 81 THR A O 1
ATOM 636 N N . GLY A 1 82 ? 11.283 7.250 -13.293 1.00 85.00 82 GLY A N 1
ATOM 637 C CA . GLY A 1 82 ? 10.153 6.672 -14.031 1.00 85.00 82 GLY A CA 1
ATOM 638 C C . GLY A 1 82 ? 10.565 5.851 -15.256 1.00 85.00 82 GLY A C 1
ATOM 639 O O . GLY A 1 82 ? 9.724 5.163 -15.827 1.00 85.00 82 GLY A O 1
ATOM 640 N N . VAL A 1 83 ? 11.851 5.850 -15.625 1.00 89.00 83 VAL A N 1
ATOM 641 C CA . VAL A 1 83 ? 12.382 5.005 -16.705 1.00 89.00 83 VAL A CA 1
ATOM 642 C C . VAL A 1 83 ? 12.185 3.531 -16.361 1.00 89.00 83 VAL A C 1
ATOM 644 O O . VAL A 1 83 ? 12.679 3.054 -15.337 1.00 89.00 83 VAL A O 1
ATOM 647 N N . PHE A 1 84 ? 11.501 2.794 -17.234 1.00 89.94 84 PHE A N 1
ATOM 648 C CA . PHE A 1 84 ? 11.214 1.375 -17.043 1.00 89.94 84 PHE A CA 1
ATOM 649 C C . PHE A 1 84 ? 11.796 0.533 -18.180 1.00 89.94 84 PHE A C 1
ATOM 651 O O . PHE A 1 84 ? 11.397 0.687 -19.330 1.00 89.94 84 PHE A O 1
ATOM 658 N N . ARG A 1 85 ? 12.722 -0.383 -17.877 1.00 90.00 85 ARG A N 1
ATOM 659 C CA . ARG A 1 85 ? 13.247 -1.375 -18.829 1.00 90.00 85 ARG A CA 1
ATOM 660 C C . ARG A 1 85 ? 12.561 -2.714 -18.629 1.00 90.00 85 ARG A C 1
ATOM 662 O O . ARG A 1 85 ? 12.534 -3.229 -17.516 1.00 90.00 85 ARG A O 1
ATOM 669 N N . TYR A 1 86 ? 12.072 -3.299 -19.712 1.00 88.25 86 TYR A N 1
ATOM 670 C CA . TYR A 1 86 ? 11.344 -4.564 -19.707 1.00 88.25 86 TYR A CA 1
ATOM 671 C C . TYR A 1 86 ? 11.958 -5.533 -20.719 1.00 88.25 86 TYR A C 1
ATOM 673 O O . TYR A 1 86 ? 12.110 -5.176 -21.889 1.00 88.25 86 TYR A O 1
ATOM 681 N N . PHE A 1 87 ? 12.306 -6.739 -20.269 1.00 89.50 87 PHE A N 1
ATOM 682 C CA . PHE A 1 87 ? 12.908 -7.795 -21.081 1.00 89.50 87 PHE A CA 1
ATOM 683 C C . PHE A 1 87 ? 12.118 -9.117 -20.961 1.00 89.50 87 PHE A C 1
ATOM 685 O O . PHE A 1 87 ? 11.754 -9.490 -19.844 1.00 89.50 87 PHE A O 1
ATOM 692 N N . PRO A 1 88 ? 11.890 -9.876 -22.051 1.00 89.94 88 PRO A N 1
ATOM 693 C CA . PRO A 1 88 ? 12.198 -9.536 -23.443 1.00 89.94 88 PRO A CA 1
ATOM 694 C C . PRO A 1 88 ? 11.429 -8.287 -23.882 1.00 89.94 88 PRO A C 1
ATOM 696 O O . PRO A 1 88 ? 10.380 -7.979 -23.317 1.00 89.94 88 PRO A O 1
ATOM 699 N N . GLY A 1 89 ? 11.971 -7.533 -24.833 1.00 87.00 89 GLY A N 1
ATOM 700 C CA . GLY A 1 89 ? 11.340 -6.321 -25.336 1.00 87.00 89 GLY A CA 1
ATOM 701 C C . GLY A 1 89 ? 9.976 -6.620 -25.953 1.00 87.00 89 GLY A C 1
ATOM 702 O O . GLY A 1 89 ? 9.824 -7.588 -26.692 1.00 87.00 89 GLY A O 1
ATOM 703 N N . ILE A 1 90 ? 8.961 -5.816 -25.631 1.00 81.00 90 ILE A N 1
ATOM 704 C CA . ILE A 1 90 ? 7.604 -5.970 -26.180 1.00 81.00 90 ILE A CA 1
ATOM 705 C C . ILE A 1 90 ? 7.057 -4.597 -26.547 1.00 81.00 90 ILE A C 1
ATOM 707 O O . ILE A 1 90 ? 6.963 -3.723 -25.679 1.00 81.00 90 ILE A O 1
ATOM 711 N N . ALA A 1 91 ? 6.654 -4.433 -27.807 1.00 76.44 91 ALA A N 1
ATOM 712 C CA . ALA A 1 91 ? 5.954 -3.237 -28.262 1.00 76.44 91 ALA A CA 1
ATOM 713 C C . ALA A 1 91 ? 4.617 -3.080 -27.520 1.00 76.44 91 ALA A C 1
ATOM 715 O O . ALA A 1 91 ? 3.924 -4.063 -27.255 1.00 76.44 91 ALA A O 1
ATOM 716 N N . GLN A 1 92 ? 4.277 -1.856 -27.129 1.00 71.62 92 GLN A N 1
ATOM 717 C CA . GLN A 1 92 ? 3.023 -1.561 -26.438 1.00 71.62 92 GLN A CA 1
ATOM 718 C C . GLN A 1 92 ? 2.002 -0.992 -27.423 1.00 71.62 92 GLN A C 1
ATOM 720 O O . GLN A 1 92 ? 2.348 -0.201 -28.298 1.00 71.62 92 GLN A O 1
ATOM 725 N N . GLU A 1 93 ? 0.738 -1.374 -27.248 1.00 69.75 93 GLU A N 1
ATOM 726 C CA . GLU A 1 93 ? -0.389 -0.748 -27.954 1.00 69.75 93 GLU A CA 1
ATOM 727 C C . GLU A 1 93 ? -0.682 0.655 -27.401 1.00 69.75 93 GLU A C 1
ATOM 729 O O . GLU A 1 93 ? -1.052 1.557 -28.143 1.00 69.75 93 GLU A O 1
ATOM 734 N N . SER A 1 94 ? -0.486 0.850 -26.090 1.00 74.31 94 SER A N 1
ATOM 735 C CA . SER A 1 94 ? -0.665 2.136 -25.415 1.00 74.31 94 SER A CA 1
ATOM 736 C C . SER A 1 94 ? 0.558 2.471 -24.570 1.00 74.31 94 SER A C 1
ATOM 738 O O . SER A 1 94 ? 0.821 1.825 -23.555 1.00 74.31 94 SER A O 1
ATOM 740 N N . CYS A 1 95 ? 1.266 3.521 -24.967 1.00 76.44 95 CYS A N 1
ATOM 741 C CA . CYS A 1 95 ? 2.417 4.064 -24.248 1.00 76.44 95 CYS A CA 1
ATOM 742 C C . CYS A 1 95 ? 2.002 5.084 -23.183 1.00 76.44 95 CYS A C 1
ATOM 744 O O . CYS A 1 95 ? 0.855 5.532 -23.170 1.00 76.44 95 CYS A O 1
ATOM 746 N N . GLY A 1 96 ? 2.901 5.422 -22.257 1.00 75.94 96 GLY A N 1
ATOM 747 C CA . GLY A 1 96 ? 2.648 6.449 -21.233 1.00 75.94 96 GLY A CA 1
ATOM 748 C C . GLY A 1 96 ? 1.800 6.006 -20.034 1.00 75.94 96 GLY A C 1
ATOM 749 O O . GLY A 1 96 ? 1.816 6.658 -18.991 1.00 75.94 96 GLY A O 1
ATOM 750 N N . THR A 1 97 ? 1.096 4.875 -20.131 1.00 79.06 97 THR A N 1
ATOM 751 C CA . THR A 1 97 ? 0.156 4.398 -19.096 1.00 79.06 97 THR A CA 1
ATOM 752 C C . THR A 1 97 ? 0.837 3.695 -17.921 1.00 79.06 97 THR A C 1
ATOM 754 O O . THR A 1 97 ? 0.244 3.521 -16.849 1.00 79.06 97 THR A O 1
ATOM 757 N N . TYR A 1 98 ? 2.088 3.260 -18.101 1.00 81.94 98 TYR A N 1
ATOM 758 C CA . TYR A 1 98 ? 2.814 2.501 -17.094 1.00 81.94 98 TYR A CA 1
ATOM 759 C C . TYR A 1 98 ? 3.883 3.339 -16.392 1.00 81.94 98 TYR A C 1
ATOM 761 O O . TYR A 1 98 ? 4.982 3.506 -16.904 1.00 81.94 98 TYR A O 1
ATOM 769 N N . ASP A 1 99 ? 3.593 3.781 -15.167 1.00 84.12 99 ASP A N 1
ATOM 770 C CA . ASP A 1 99 ? 4.610 4.327 -14.262 1.00 84.12 99 ASP A CA 1
ATOM 771 C C . ASP A 1 99 ? 5.109 3.229 -13.306 1.00 84.12 99 ASP A C 1
ATOM 773 O O . ASP A 1 99 ? 4.276 2.668 -12.587 1.00 84.12 99 ASP A O 1
ATOM 777 N N . PRO A 1 100 ? 6.412 2.876 -13.280 1.00 81.88 100 PRO A N 1
ATOM 778 C CA . PRO A 1 100 ? 6.935 1.880 -12.348 1.00 81.88 100 PRO A CA 1
ATOM 779 C C . PRO A 1 100 ? 6.900 2.363 -10.893 1.00 81.88 100 PRO A C 1
ATOM 781 O O . PRO A 1 100 ? 6.729 1.539 -10.004 1.00 81.88 100 PRO A O 1
ATOM 784 N N . ARG A 1 101 ? 7.002 3.670 -10.626 1.00 80.31 101 ARG A N 1
ATOM 785 C CA . ARG A 1 101 ? 7.245 4.232 -9.281 1.00 80.31 101 ARG A CA 1
ATOM 786 C C . ARG A 1 101 ? 6.083 4.041 -8.317 1.00 80.31 101 ARG A C 1
ATOM 788 O O . ARG A 1 101 ? 6.276 3.999 -7.109 1.00 80.31 101 ARG A O 1
ATOM 795 N N . ILE A 1 102 ? 4.881 3.909 -8.863 1.00 72.69 102 ILE A N 1
ATOM 796 C CA . ILE A 1 102 ? 3.639 3.697 -8.112 1.00 72.69 102 ILE A CA 1
ATOM 797 C C . ILE A 1 102 ? 3.239 2.219 -8.058 1.00 72.69 102 ILE A C 1
ATOM 799 O O . ILE A 1 102 ? 2.143 1.888 -7.613 1.00 72.69 102 ILE A O 1
ATOM 803 N N . ARG A 1 103 ? 4.075 1.306 -8.571 1.00 76.62 103 ARG A N 1
ATOM 804 C CA . ARG A 1 103 ? 3.736 -0.120 -8.617 1.00 76.62 103 ARG A CA 1
ATOM 805 C C . ARG A 1 103 ? 4.082 -0.791 -7.299 1.00 76.62 103 ARG A C 1
ATOM 807 O O . ARG A 1 103 ? 5.169 -0.539 -6.785 1.00 76.62 103 ARG A O 1
ATOM 814 N N . PRO A 1 104 ? 3.235 -1.718 -6.813 1.00 66.31 104 PRO A N 1
ATOM 815 C CA . PRO A 1 104 ? 3.482 -2.462 -5.580 1.00 66.31 104 PRO A CA 1
ATOM 816 C C . PRO A 1 104 ? 4.910 -3.008 -5.468 1.00 66.31 104 PRO A C 1
ATOM 818 O O . PRO A 1 104 ? 5.571 -2.789 -4.462 1.00 66.31 104 PRO A O 1
ATOM 821 N N . TRP A 1 105 ? 5.425 -3.632 -6.536 1.00 74.19 105 TRP A N 1
ATOM 822 C CA . TRP A 1 105 ? 6.776 -4.200 -6.555 1.00 74.19 105 TRP A CA 1
ATOM 823 C C . TRP A 1 105 ? 7.880 -3.144 -6.416 1.00 74.19 105 TRP A C 1
ATOM 825 O O . TRP A 1 105 ? 8.891 -3.401 -5.771 1.00 74.19 105 TRP A O 1
ATOM 835 N N . TYR A 1 106 ? 7.702 -1.970 -7.029 1.00 78.31 106 TYR A N 1
ATOM 836 C CA . TYR A 1 106 ? 8.695 -0.902 -6.999 1.00 78.31 106 TYR A CA 1
ATOM 837 C C . TYR A 1 106 ? 8.695 -0.261 -5.627 1.00 78.31 106 TYR A C 1
ATOM 839 O O . TYR A 1 106 ? 9.739 -0.133 -5.006 1.00 78.31 106 TYR A O 1
ATOM 847 N N . VAL A 1 107 ? 7.504 0.078 -5.143 1.00 68.12 107 VAL A N 1
ATOM 848 C CA . VAL A 1 107 ? 7.285 0.679 -3.836 1.00 68.12 107 VAL A CA 1
ATOM 849 C C . VAL A 1 107 ? 7.840 -0.232 -2.743 1.00 68.12 107 VAL A C 1
ATOM 851 O O . VAL A 1 107 ? 8.612 0.227 -1.908 1.00 68.12 107 VAL A O 1
ATOM 854 N N . ALA A 1 108 ? 7.535 -1.531 -2.782 1.00 64.31 108 ALA A N 1
ATOM 855 C CA . ALA A 1 108 ? 8.055 -2.506 -1.826 1.00 64.31 108 ALA A CA 1
ATOM 856 C C . ALA A 1 108 ? 9.584 -2.678 -1.888 1.00 64.31 108 ALA A C 1
ATOM 858 O O . ALA A 1 108 ? 10.189 -3.039 -0.886 1.00 64.31 108 ALA A O 1
ATOM 859 N N . ALA A 1 109 ? 10.215 -2.440 -3.043 1.00 67.88 109 ALA A N 1
ATOM 860 C CA . ALA A 1 109 ? 11.669 -2.518 -3.192 1.00 67.88 109 ALA A CA 1
ATOM 861 C C . ALA A 1 109 ? 12.381 -1.197 -2.847 1.00 67.88 109 ALA A C 1
ATOM 863 O O . ALA A 1 109 ? 13.508 -1.216 -2.356 1.00 67.88 109 ALA A O 1
ATOM 864 N N . SER A 1 110 ? 11.748 -0.052 -3.120 1.00 67.69 110 SER A N 1
ATOM 865 C CA . SER A 1 110 ? 12.316 1.287 -2.920 1.00 67.69 110 SER A CA 1
ATOM 866 C C . SER A 1 110 ? 12.194 1.765 -1.481 1.00 67.69 110 SER A C 1
ATOM 868 O O . SER A 1 110 ? 12.980 2.588 -1.022 1.00 67.69 110 SER A O 1
ATOM 870 N N . SER A 1 111 ? 11.196 1.257 -0.771 1.00 66.19 111 SER A N 1
ATOM 871 C CA . SER A 1 111 ? 10.960 1.550 0.628 1.00 66.19 111 SER A CA 1
ATOM 872 C C . SER A 1 111 ? 11.173 0.257 1.400 1.00 66.19 111 SER A C 1
ATOM 874 O O . SER A 1 111 ? 10.553 -0.753 1.089 1.00 66.19 111 SER A O 1
ATOM 876 N N . GLY A 1 112 ? 12.136 0.258 2.325 1.00 72.00 112 GLY A N 1
ATOM 877 C CA . GLY A 1 112 ? 12.537 -0.946 3.051 1.00 72.00 112 GLY A CA 1
ATOM 878 C C . GLY A 1 112 ? 11.395 -1.593 3.854 1.00 72.00 112 GLY A C 1
ATOM 879 O O . GLY A 1 112 ? 10.252 -1.139 3.798 1.00 72.00 112 GLY A O 1
ATOM 880 N N . PRO A 1 113 ? 11.698 -2.642 4.635 1.00 80.81 113 PRO A N 1
ATOM 881 C CA . PRO A 1 113 ? 10.725 -3.310 5.500 1.00 80.81 113 PRO A CA 1
ATOM 882 C C . PRO A 1 113 ? 9.900 -2.318 6.331 1.00 80.81 113 PRO A C 1
ATOM 884 O O . PRO A 1 113 ? 10.454 -1.357 6.875 1.00 80.81 113 PRO A O 1
ATOM 887 N N . LYS A 1 114 ? 8.584 -2.540 6.420 1.00 85.50 114 LYS A N 1
ATOM 888 C CA . LYS A 1 114 ? 7.669 -1.634 7.131 1.00 85.50 114 LYS A CA 1
ATOM 889 C C . LYS A 1 114 ? 6.752 -2.357 8.097 1.00 85.50 114 LYS A C 1
ATOM 891 O O . LYS A 1 114 ? 6.329 -3.470 7.823 1.00 85.50 114 LYS A O 1
ATOM 896 N N . ASP A 1 115 ? 6.370 -1.656 9.150 1.00 90.44 115 ASP A N 1
ATOM 897 C CA . ASP A 1 115 ? 5.391 -2.052 10.151 1.00 90.44 115 ASP A CA 1
ATOM 898 C C . ASP A 1 115 ? 4.126 -1.211 9.957 1.00 90.44 115 ASP A C 1
ATOM 900 O O . ASP A 1 115 ? 4.094 -0.028 10.303 1.00 90.44 115 ASP A O 1
ATOM 904 N N . VAL A 1 116 ? 3.091 -1.799 9.360 1.00 91.06 116 VAL A N 1
ATOM 905 C CA . VAL A 1 116 ? 1.868 -1.090 8.967 1.00 91.06 116 VAL A CA 1
ATOM 906 C C . VAL A 1 116 ? 0.691 -1.518 9.839 1.00 91.06 116 VAL A C 1
ATOM 908 O O . VAL A 1 116 ? 0.358 -2.697 9.907 1.00 91.06 116 VAL A O 1
ATOM 911 N N . VAL A 1 117 ? 0.000 -0.565 10.463 1.00 94.00 117 VAL A N 1
ATOM 912 C CA . VAL A 1 117 ? -1.311 -0.827 11.078 1.00 94.00 117 VAL A CA 1
ATOM 913 C C . VAL A 1 117 ? -2.381 -0.073 10.311 1.00 94.00 117 VAL A C 1
ATOM 915 O O . VAL A 1 117 ? -2.355 1.154 10.233 1.00 94.00 117 VAL A O 1
ATOM 918 N N . ILE A 1 118 ? -3.327 -0.812 9.741 1.00 94.19 118 ILE A N 1
ATOM 919 C CA . ILE A 1 118 ? -4.493 -0.235 9.073 1.00 94.19 118 ILE A CA 1
ATOM 920 C C . ILE A 1 118 ? -5.612 -0.150 10.102 1.00 94.19 118 ILE A C 1
ATOM 922 O O . ILE A 1 118 ? -6.007 -1.159 10.676 1.00 94.19 118 ILE A O 1
ATOM 926 N N . VAL A 1 119 ? -6.119 1.048 10.342 1.00 93.81 119 VAL A N 1
ATOM 927 C CA . VAL A 1 119 ? -7.154 1.339 11.327 1.00 93.81 119 VAL A CA 1
ATOM 928 C C . VAL A 1 119 ? -8.416 1.735 10.573 1.00 93.81 119 VAL A C 1
ATOM 930 O O . VAL A 1 119 ? -8.455 2.781 9.929 1.00 93.81 119 VAL A O 1
ATOM 933 N N . LEU A 1 120 ? -9.428 0.875 10.616 1.00 93.50 120 LEU A N 1
ATOM 934 C CA . LEU A 1 120 ? -10.623 0.962 9.787 1.00 93.50 120 LEU A CA 1
ATOM 935 C C . LEU A 1 120 ? -11.858 1.230 10.650 1.00 93.50 120 LEU A C 1
ATOM 937 O O . LEU A 1 120 ? -12.199 0.454 11.547 1.00 93.50 120 LEU A O 1
ATOM 941 N N . ASP A 1 121 ? -12.531 2.336 10.361 1.00 91.31 121 ASP A N 1
ATOM 942 C CA . ASP A 1 121 ? -13.787 2.722 10.990 1.00 91.31 121 ASP A CA 1
ATOM 943 C C . ASP A 1 121 ? -14.932 1.828 10.492 1.00 91.31 121 ASP A C 1
ATOM 945 O O . ASP A 1 121 ? -15.202 1.737 9.293 1.00 91.31 121 ASP A O 1
ATOM 949 N N . VAL A 1 122 ? -15.604 1.151 11.419 1.00 92.94 122 VAL A N 1
ATOM 950 C CA . VAL A 1 122 ? -16.797 0.329 11.161 1.00 92.94 122 VAL A CA 1
ATOM 951 C C . VAL A 1 122 ? -18.024 0.874 11.895 1.00 92.94 122 VAL A C 1
ATOM 953 O O . VAL A 1 122 ? -19.007 0.155 12.074 1.00 92.94 122 VAL A O 1
ATOM 956 N N . SER A 1 123 ? -17.983 2.131 12.341 1.00 89.25 123 SER A N 1
ATOM 957 C CA . SER A 1 123 ? -19.105 2.802 12.996 1.00 89.25 123 SER A CA 1
ATOM 958 C C . SER A 1 123 ? -20.321 2.936 12.073 1.00 89.25 123 SER A C 1
ATOM 960 O O . SER A 1 123 ? -20.261 2.760 10.852 1.00 89.25 123 SER A O 1
ATOM 962 N N . GLY A 1 124 ? -21.477 3.260 12.654 1.00 84.94 124 GLY A N 1
ATOM 963 C CA . GLY A 1 124 ? -22.736 3.282 11.910 1.00 84.94 124 GLY A CA 1
ATOM 964 C C . GLY A 1 124 ? -22.777 4.281 10.749 1.00 84.94 124 GLY A C 1
ATOM 965 O O . GLY A 1 124 ? -23.520 4.060 9.791 1.00 84.94 124 GLY A O 1
ATOM 966 N N . SER A 1 125 ? -21.987 5.357 10.779 1.00 84.06 125 SER A N 1
ATOM 967 C CA . SER A 1 125 ? -21.920 6.323 9.674 1.00 84.06 125 SER A CA 1
ATOM 968 C C . SER A 1 125 ? -21.269 5.741 8.414 1.00 84.06 125 SER A C 1
ATOM 970 O O . SER A 1 125 ? -21.622 6.150 7.306 1.00 84.06 125 SER A O 1
ATOM 972 N N . MET A 1 126 ? -20.429 4.713 8.561 1.00 88.19 126 MET A N 1
ATOM 973 C CA . MET A 1 126 ? -19.780 3.995 7.459 1.00 88.19 126 MET A CA 1
ATOM 974 C C . MET A 1 126 ? -20.751 3.109 6.660 1.00 88.19 126 MET A C 1
ATOM 976 O O . MET A 1 126 ? -20.440 2.707 5.541 1.00 88.19 126 MET A O 1
ATOM 980 N N . SER A 1 127 ? -21.955 2.847 7.190 1.00 87.50 127 SER A N 1
ATOM 981 C CA . SER A 1 127 ? -23.023 2.126 6.474 1.00 87.50 127 SER A CA 1
ATOM 982 C C . SER A 1 127 ? -23.656 2.931 5.332 1.00 87.50 127 SER A C 1
ATOM 984 O O . SER A 1 127 ? -24.379 2.380 4.500 1.00 87.50 127 SER A O 1
ATOM 986 N N . GLN A 1 128 ? -23.420 4.244 5.292 1.00 83.31 128 GLN A N 1
ATOM 987 C CA . GLN A 1 128 ? -24.031 5.141 4.319 1.00 83.31 128 GLN A CA 1
ATOM 988 C C . GLN A 1 128 ? -23.128 5.326 3.099 1.00 83.31 128 GLN A C 1
ATOM 990 O O . GLN A 1 128 ? -21.906 5.304 3.204 1.00 83.31 128 GLN A O 1
ATOM 995 N N . TYR A 1 129 ? -23.752 5.532 1.937 1.00 84.44 129 TYR A N 1
ATOM 996 C CA . TYR A 1 129 ? -23.091 5.955 0.694 1.00 84.44 129 TYR A CA 1
ATOM 997 C C . TYR A 1 129 ? -21.902 5.087 0.230 1.00 84.44 129 TYR A C 1
ATOM 999 O O . TYR A 1 129 ? -21.054 5.569 -0.511 1.00 84.44 129 TYR A O 1
ATOM 1007 N N . GLY A 1 130 ? -21.833 3.814 0.641 1.00 84.88 130 GLY A N 1
ATOM 1008 C CA . GLY A 1 130 ? -20.737 2.910 0.263 1.00 84.88 130 GLY A CA 1
ATOM 1009 C C . GLY A 1 130 ? -19.389 3.241 0.916 1.00 84.88 130 GLY A C 1
ATOM 1010 O O . GLY A 1 130 ? -18.358 2.756 0.462 1.00 84.88 130 GLY A O 1
ATOM 1011 N N . ARG A 1 131 ? -19.368 4.052 1.984 1.00 87.12 131 ARG A N 1
ATOM 1012 C CA . ARG A 1 131 ? -18.130 4.483 2.663 1.00 87.12 131 ARG A CA 1
ATOM 1013 C C . ARG A 1 131 ? -17.302 3.314 3.189 1.00 87.12 131 ARG A C 1
ATOM 1015 O O . ARG A 1 131 ? -16.086 3.311 3.029 1.00 87.12 131 ARG A O 1
ATOM 1022 N N . LEU A 1 132 ? -17.952 2.316 3.796 1.00 90.44 132 LEU A N 1
ATOM 1023 C CA . LEU A 1 132 ? -17.265 1.108 4.254 1.00 90.44 132 LEU A CA 1
ATOM 1024 C C . LEU A 1 132 ? -16.631 0.342 3.087 1.00 90.44 132 LEU A C 1
ATOM 1026 O O . LEU A 1 132 ? -15.515 -0.144 3.229 1.00 90.44 132 LEU A O 1
ATOM 1030 N N . ASP A 1 133 ? -17.307 0.261 1.941 1.00 90.75 133 ASP A N 1
ATOM 1031 C CA . ASP A 1 133 ? -16.783 -0.443 0.767 1.00 90.75 133 ASP A CA 1
ATOM 1032 C C . ASP A 1 133 ? -15.546 0.270 0.203 1.00 90.75 133 ASP A C 1
ATOM 1034 O O . ASP A 1 133 ? -14.533 -0.378 -0.055 1.00 90.75 133 ASP A O 1
ATOM 1038 N N . LEU A 1 134 ? -15.567 1.606 0.142 1.00 87.44 134 LEU A N 1
ATOM 1039 C CA . LEU A 1 134 ? -14.392 2.409 -0.219 1.00 87.44 134 LEU A CA 1
ATOM 1040 C C . LEU A 1 134 ? -13.233 2.220 0.774 1.00 87.44 134 LEU A C 1
ATOM 1042 O O . LEU A 1 134 ? -12.082 2.067 0.369 1.00 87.44 134 LEU A O 1
ATOM 1046 N N . ALA A 1 135 ? -13.517 2.187 2.079 1.00 89.12 135 ALA A N 1
ATOM 1047 C CA . ALA A 1 135 ? -12.493 1.944 3.096 1.00 89.12 135 ALA A CA 1
ATOM 1048 C C . ALA A 1 135 ? -11.889 0.532 2.988 1.00 89.12 135 ALA A C 1
ATOM 1050 O O . ALA A 1 135 ? -10.682 0.363 3.173 1.00 89.12 135 ALA A O 1
ATOM 1051 N N . LYS A 1 136 ? -12.697 -0.483 2.654 1.00 93.06 136 LYS A N 1
ATOM 1052 C CA . LYS A 1 136 ? -12.219 -1.849 2.388 1.00 93.06 136 LYS A CA 1
ATOM 1053 C C . LYS A 1 136 ? -11.314 -1.904 1.164 1.00 93.06 136 LYS A C 1
ATOM 1055 O O . LYS A 1 136 ? -10.253 -2.516 1.238 1.00 93.06 136 LYS A O 1
ATOM 1060 N N . GLU A 1 137 ? -11.701 -1.247 0.074 1.00 89.25 137 GLU A N 1
ATOM 1061 C CA . GLU A 1 137 ? -10.895 -1.169 -1.149 1.00 89.25 137 GLU A CA 1
ATOM 1062 C C . GLU A 1 137 ? -9.550 -0.473 -0.886 1.00 89.25 137 GLU A C 1
ATOM 1064 O O . GLU A 1 137 ? -8.502 -0.946 -1.333 1.00 89.25 137 GLU A O 1
ATOM 1069 N N . ALA A 1 138 ? -9.545 0.590 -0.076 1.00 86.06 138 ALA A N 1
ATOM 1070 C CA . ALA A 1 138 ? -8.325 1.275 0.351 1.00 86.06 138 ALA A CA 1
ATOM 1071 C C . ALA A 1 138 ? -7.424 0.374 1.195 1.00 86.06 138 ALA A C 1
ATOM 1073 O O . ALA A 1 138 ? -6.225 0.271 0.933 1.00 86.06 138 ALA A O 1
ATOM 1074 N N . ALA A 1 139 ? -7.998 -0.318 2.178 1.00 91.12 139 ALA A N 1
ATOM 1075 C CA . ALA A 1 139 ? -7.265 -1.257 3.014 1.00 91.12 139 ALA A CA 1
ATOM 1076 C C . ALA A 1 139 ? -6.665 -2.404 2.186 1.00 91.12 139 ALA A C 1
ATOM 1078 O O . ALA A 1 139 ? -5.478 -2.690 2.326 1.00 91.12 139 ALA A O 1
ATOM 1079 N N . GLU A 1 140 ? -7.436 -3.015 1.284 1.00 91.12 140 GLU A N 1
ATOM 1080 C CA . GLU A 1 140 ? -6.945 -4.049 0.366 1.00 91.12 140 GLU A CA 1
ATOM 1081 C C . GLU A 1 140 ? -5.795 -3.530 -0.505 1.00 91.12 140 GLU A C 1
ATOM 1083 O O . GLU A 1 140 ? -4.760 -4.184 -0.636 1.00 91.12 140 GLU A O 1
ATOM 1088 N N . THR A 1 141 ? -5.944 -2.322 -1.045 1.00 84.56 141 THR A N 1
ATOM 1089 C CA . THR A 1 141 ? -4.926 -1.662 -1.864 1.00 84.56 141 THR A CA 1
ATOM 1090 C C . THR A 1 141 ? -3.615 -1.490 -1.093 1.00 84.56 141 THR A C 1
ATOM 1092 O O . THR A 1 141 ? -2.552 -1.793 -1.632 1.00 84.56 141 THR A O 1
ATOM 1095 N N . VAL A 1 142 ? -3.665 -1.082 0.181 1.00 85.38 142 VAL A N 1
ATOM 1096 C CA . VAL A 1 142 ? -2.478 -0.999 1.054 1.00 85.38 142 VAL A CA 1
ATOM 1097 C C . VAL A 1 142 ? -1.881 -2.382 1.312 1.00 85.38 142 VAL A C 1
ATOM 1099 O O . VAL A 1 142 ? -0.679 -2.560 1.108 1.00 85.38 142 VAL A O 1
ATOM 1102 N N . ILE A 1 143 ? -2.698 -3.361 1.716 1.00 89.81 143 ILE A N 1
ATOM 1103 C CA . ILE A 1 143 ? -2.270 -4.739 2.032 1.00 89.81 143 ILE A CA 1
ATOM 1104 C C . ILE A 1 143 ? -1.523 -5.359 0.844 1.00 89.81 143 ILE A C 1
ATOM 1106 O O . ILE A 1 143 ? -0.431 -5.899 1.016 1.00 89.81 143 ILE A O 1
ATOM 1110 N N . ASN A 1 144 ? -2.046 -5.191 -0.370 1.00 85.00 144 ASN A N 1
ATOM 1111 C CA . ASN A 1 144 ? -1.466 -5.728 -1.603 1.00 85.00 144 ASN A CA 1
ATOM 1112 C C . ASN A 1 144 ? -0.144 -5.059 -2.023 1.00 85.00 144 ASN A C 1
ATOM 1114 O O . ASN A 1 144 ? 0.492 -5.500 -2.980 1.00 85.00 144 ASN A O 1
ATOM 1118 N N . THR A 1 145 ? 0.289 -3.998 -1.336 1.00 77.69 145 THR A N 1
ATOM 1119 C CA . THR A 1 145 ? 1.569 -3.321 -1.626 1.00 77.69 145 THR A CA 1
ATOM 1120 C C . THR A 1 145 ? 2.701 -3.696 -0.696 1.00 77.69 145 THR A C 1
ATOM 1122 O O . THR A 1 145 ? 3.832 -3.243 -0.882 1.00 77.69 145 THR A O 1
ATOM 1125 N N . LEU A 1 146 ? 2.414 -4.524 0.302 1.00 82.12 146 LEU A N 1
ATOM 1126 C CA . LEU A 1 146 ? 3.397 -4.964 1.273 1.00 82.12 146 LEU A CA 1
ATOM 1127 C C . LEU A 1 146 ? 4.203 -6.137 0.714 1.00 82.12 146 LEU A C 1
ATOM 1129 O O . LEU A 1 146 ? 3.646 -7.115 0.223 1.00 82.12 146 LEU A O 1
ATOM 1133 N N . GLY A 1 147 ? 5.529 -6.035 0.800 1.00 79.00 147 GLY A N 1
ATOM 1134 C CA . GLY A 1 147 ? 6.433 -7.149 0.517 1.00 79.00 147 GLY A CA 1
ATOM 1135 C C . GLY A 1 147 ? 6.598 -8.075 1.726 1.00 79.00 147 GLY A C 1
ATOM 1136 O O . GLY A 1 147 ? 6.304 -7.690 2.854 1.00 79.00 147 GLY A O 1
ATOM 1137 N N . ALA A 1 148 ? 7.148 -9.274 1.509 1.00 81.25 148 ALA A N 1
ATOM 1138 C CA . ALA A 1 148 ? 7.295 -10.319 2.536 1.00 81.25 148 ALA A CA 1
ATOM 1139 C C . ALA A 1 148 ? 8.210 -9.962 3.731 1.00 81.25 148 ALA A C 1
ATOM 1141 O O . ALA A 1 148 ? 8.202 -10.650 4.759 1.00 81.25 148 ALA A O 1
ATOM 1142 N N . ASP A 1 149 ? 9.006 -8.899 3.603 1.00 83.12 149 ASP A N 1
ATOM 1143 C CA . ASP A 1 149 ? 9.831 -8.369 4.690 1.00 83.12 149 ASP A CA 1
ATOM 1144 C C . ASP A 1 149 ? 9.079 -7.375 5.592 1.00 83.12 149 ASP A C 1
ATOM 1146 O O . ASP A 1 149 ? 9.585 -7.019 6.654 1.00 83.12 149 ASP A O 1
ATOM 1150 N N . SER A 1 150 ? 7.876 -6.951 5.202 1.00 88.56 150 SER A N 1
ATOM 1151 C CA . SER A 1 150 ? 7.018 -6.062 5.985 1.00 88.56 150 SER A CA 1
ATOM 1152 C C . SER A 1 150 ? 6.112 -6.831 6.947 1.00 88.56 150 SER A C 1
ATOM 1154 O O . SER A 1 150 ? 5.898 -8.041 6.832 1.00 88.56 150 SER A O 1
ATOM 1156 N N . PHE A 1 151 ? 5.544 -6.099 7.895 1.00 93.19 151 PHE A N 1
ATOM 1157 C CA . PHE A 1 151 ? 4.626 -6.569 8.914 1.00 93.19 151 PHE A CA 1
ATOM 1158 C C . PHE A 1 151 ? 3.357 -5.732 8.883 1.00 93.19 151 PHE A C 1
ATOM 1160 O O . PHE A 1 151 ? 3.397 -4.524 8.650 1.00 93.19 151 PHE A O 1
ATOM 1167 N N . VAL A 1 152 ? 2.220 -6.378 9.105 1.00 94.69 152 VAL A N 1
ATOM 1168 C CA . VAL A 1 152 ? 0.914 -5.739 9.010 1.00 94.69 152 VAL A CA 1
ATOM 1169 C C . VAL A 1 152 ? -0.062 -6.282 10.034 1.00 94.69 152 VAL A C 1
ATOM 1171 O O . VAL A 1 152 ? 0.002 -7.446 10.426 1.00 94.69 152 VAL A O 1
ATOM 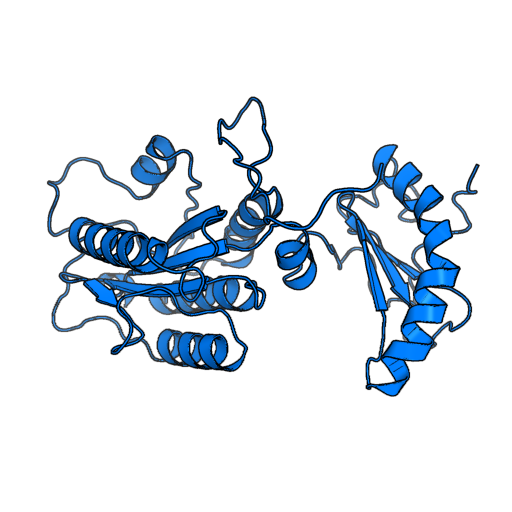1174 N N . ASN A 1 153 ? -0.989 -5.436 10.464 1.00 96.12 153 ASN A N 1
ATOM 1175 C CA . ASN A 1 153 ? -2.241 -5.880 11.055 1.00 96.12 153 ASN A CA 1
ATOM 1176 C C . ASN A 1 153 ? -3.351 -4.862 10.765 1.00 96.12 153 ASN A C 1
ATOM 1178 O O . ASN A 1 153 ? -3.086 -3.721 10.380 1.00 96.12 153 ASN A O 1
ATOM 1182 N N . VAL A 1 154 ? -4.598 -5.282 10.956 1.00 96.81 154 VAL A N 1
ATOM 1183 C CA . VAL A 1 154 ? -5.778 -4.435 10.779 1.00 96.81 154 VAL A CA 1
ATOM 1184 C C . VAL A 1 154 ? -6.491 -4.305 12.121 1.00 96.81 154 VAL A C 1
ATOM 1186 O O . VAL A 1 154 ? -6.809 -5.304 12.766 1.00 96.81 154 VAL A O 1
ATOM 1189 N N . VAL A 1 155 ? -6.758 -3.073 12.537 1.00 95.69 155 VAL A N 1
ATOM 1190 C CA . VAL A 1 155 ? -7.590 -2.725 13.688 1.00 95.69 155 VAL A CA 1
ATOM 1191 C C . VAL A 1 155 ? -8.902 -2.178 13.156 1.00 95.69 155 VAL A C 1
ATOM 1193 O O . VAL A 1 155 ? -8.912 -1.256 12.351 1.00 95.69 155 VAL A O 1
ATOM 1196 N N . THR A 1 156 ? -10.022 -2.721 13.612 1.00 94.69 156 THR A N 1
ATOM 1197 C CA . THR A 1 156 ? -11.345 -2.158 13.321 1.00 94.69 156 THR A CA 1
ATOM 1198 C C . THR A 1 156 ? -11.887 -1.472 14.556 1.00 94.69 156 THR A C 1
ATOM 1200 O O . THR A 1 156 ? -11.722 -2.016 15.654 1.00 94.69 156 THR A O 1
ATOM 1203 N N . PHE A 1 157 ? -12.565 -0.339 14.402 1.00 92.44 157 PHE A N 1
ATOM 1204 C CA . PHE A 1 157 ? -13.126 0.378 15.543 1.00 92.44 157 PHE A CA 1
ATOM 1205 C C . PHE A 1 157 ? -14.519 0.956 15.286 1.00 92.44 157 PHE A C 1
ATOM 1207 O O . PHE A 1 157 ? -14.878 1.316 14.170 1.00 92.44 157 PHE A O 1
ATOM 1214 N N . SER A 1 158 ? -15.287 1.044 16.365 1.00 91.06 158 SER A N 1
ATOM 1215 C CA . SER A 1 158 ? -16.559 1.753 16.482 1.00 91.06 158 SER A CA 1
ATOM 1216 C C . SER A 1 158 ? -16.558 2.471 17.840 1.00 91.06 158 SER A C 1
ATOM 1218 O O . SER A 1 158 ? -15.707 3.326 18.082 1.00 91.06 158 SER A O 1
ATOM 1220 N N . GLU A 1 159 ? -17.417 2.084 18.784 1.00 87.31 159 GLU A N 1
ATOM 1221 C CA . GLU A 1 159 ? -17.312 2.484 20.195 1.00 87.31 159 GLU A CA 1
ATOM 1222 C C . GLU A 1 159 ? -16.131 1.798 20.902 1.00 87.31 159 GLU A C 1
ATOM 1224 O O . GLU A 1 159 ? -15.519 2.362 21.813 1.00 87.31 159 GLU A O 1
ATOM 1229 N N . THR A 1 160 ? -15.794 0.590 20.442 1.00 89.00 160 THR A N 1
ATOM 1230 C CA . THR A 1 160 ? -14.638 -0.203 20.882 1.00 89.00 160 THR A CA 1
ATOM 1231 C C . THR A 1 160 ? -13.731 -0.508 19.698 1.00 89.00 160 THR A C 1
ATOM 1233 O O . THR A 1 160 ? -14.191 -0.512 18.558 1.00 89.00 160 THR A O 1
ATOM 1236 N N . ALA A 1 161 ? -12.458 -0.791 19.961 1.00 91.75 161 ALA A N 1
ATOM 1237 C CA . ALA A 1 161 ? -11.498 -1.202 18.945 1.00 91.75 161 ALA A CA 1
ATOM 1238 C C . ALA A 1 161 ? -11.071 -2.658 19.158 1.00 91.75 161 ALA A C 1
ATOM 1240 O O . ALA A 1 161 ? -11.014 -3.147 20.287 1.00 91.75 161 ALA A O 1
ATOM 1241 N N . ARG A 1 162 ? -10.796 -3.364 18.060 1.00 92.88 162 ARG A N 1
ATOM 1242 C CA . ARG A 1 162 ? -10.326 -4.753 18.082 1.00 92.88 162 ARG A CA 1
ATOM 1243 C C . ARG A 1 162 ? -9.384 -5.039 16.925 1.00 92.88 162 ARG A C 1
ATOM 1245 O O . ARG A 1 162 ? -9.555 -4.509 15.828 1.00 92.88 162 ARG A O 1
ATOM 1252 N N . VAL A 1 163 ? -8.449 -5.950 17.158 1.00 93.75 163 VAL A N 1
ATOM 1253 C CA . VAL A 1 163 ? -7.616 -6.533 16.103 1.00 93.75 163 VAL A CA 1
ATOM 1254 C C . VAL A 1 163 ? -8.471 -7.462 15.249 1.00 93.75 163 VAL A C 1
ATOM 1256 O O . VAL A 1 163 ? -9.249 -8.266 15.772 1.00 93.75 163 VAL A O 1
ATOM 1259 N N . LEU A 1 164 ? -8.360 -7.338 13.930 1.00 91.12 164 LEU A N 1
ATOM 1260 C CA . LEU A 1 164 ? -9.160 -8.117 12.993 1.00 91.12 164 LEU A CA 1
ATOM 1261 C C . LEU A 1 164 ? -8.752 -9.595 13.013 1.00 91.12 164 LEU A C 1
ATOM 1263 O O . LEU A 1 164 ? -9.611 -10.475 13.094 1.00 91.12 164 LEU A O 1
ATOM 1267 N N . LEU A 1 165 ? -7.445 -9.861 13.048 1.00 90.69 165 LEU A N 1
ATOM 1268 C CA . LEU A 1 165 ? -6.893 -11.186 13.320 1.00 90.69 165 LEU A CA 1
ATOM 1269 C C . LEU A 1 165 ? -7.100 -11.530 14.800 1.00 90.69 165 LEU A C 1
ATOM 1271 O O . LEU A 1 165 ? -6.324 -11.131 15.664 1.00 90.69 165 LEU A O 1
ATOM 1275 N N . THR A 1 166 ? -8.155 -12.294 15.088 1.00 74.38 166 THR A N 1
ATOM 1276 C CA . THR A 1 166 ? -8.694 -12.516 16.449 1.00 74.38 166 THR A CA 1
ATOM 1277 C C . THR A 1 166 ? -7.704 -13.170 17.429 1.00 74.38 166 THR A C 1
ATOM 1279 O O . THR A 1 166 ? -7.892 -13.077 18.638 1.00 74.38 166 THR A O 1
ATOM 1282 N N . ASN A 1 167 ? -6.633 -13.796 16.934 1.00 76.19 167 ASN A N 1
ATOM 1283 C CA . ASN A 1 167 ? -5.603 -14.441 17.757 1.00 76.19 167 ASN A CA 1
ATOM 1284 C C . ASN A 1 167 ? -4.251 -13.712 17.742 1.00 76.19 167 ASN A C 1
ATOM 1286 O O . ASN A 1 167 ? -3.278 -14.249 18.271 1.00 76.19 167 ASN A O 1
ATOM 1290 N N . SER A 1 168 ? -4.168 -12.527 17.134 1.00 82.75 168 SER A N 1
ATOM 1291 C CA . SER A 1 168 ? -2.923 -11.765 17.070 1.00 82.75 168 SER A CA 1
ATOM 1292 C C . SER A 1 168 ? -2.941 -10.593 18.041 1.00 82.75 168 SER A C 1
ATOM 1294 O O . SER A 1 168 ? -3.841 -9.758 18.005 1.00 82.75 168 SER A O 1
ATOM 1296 N N . THR A 1 169 ? -1.915 -10.507 18.884 1.00 88.00 169 THR A N 1
ATOM 1297 C CA . THR A 1 169 ? -1.630 -9.337 19.735 1.00 88.00 169 THR A CA 1
ATOM 1298 C C . THR A 1 169 ? -0.465 -8.503 19.199 1.00 88.00 169 THR A C 1
ATOM 1300 O O . THR A 1 169 ? -0.085 -7.511 19.809 1.00 88.00 169 THR A O 1
ATOM 1303 N N . THR A 1 170 ? 0.123 -8.919 18.078 1.00 93.88 170 THR A N 1
ATOM 1304 C CA . THR A 1 170 ? 1.260 -8.273 17.414 1.00 93.88 170 THR A CA 1
ATOM 1305 C C . THR A 1 170 ? 0.960 -8.095 15.925 1.00 93.88 170 THR A C 1
ATOM 1307 O O . THR A 1 170 ? -0.082 -8.535 15.423 1.00 93.88 170 THR A O 1
ATOM 1310 N N . LEU A 1 171 ? 1.857 -7.448 15.188 1.00 95.00 171 LEU A N 1
ATOM 1311 C CA . LEU A 1 171 ? 1.846 -7.496 13.734 1.00 95.00 171 LEU A CA 1
ATOM 1312 C C . LEU A 1 171 ? 2.196 -8.909 13.269 1.00 95.00 171 LEU A C 1
ATOM 1314 O O . LEU A 1 171 ? 2.899 -9.661 13.955 1.00 95.00 171 LEU A O 1
ATOM 1318 N N . VAL A 1 172 ? 1.705 -9.253 12.084 1.00 94.81 172 VAL A N 1
ATOM 1319 C CA . VAL A 1 172 ? 2.059 -10.490 11.394 1.00 94.81 172 VAL A CA 1
ATOM 1320 C C . VAL A 1 172 ? 2.891 -10.162 10.169 1.00 94.81 172 VAL A C 1
ATOM 1322 O O . VAL A 1 172 ? 2.709 -9.122 9.539 1.00 94.81 172 VAL A O 1
ATOM 1325 N N . ARG A 1 173 ? 3.819 -11.048 9.812 1.00 93.19 173 ARG A N 1
ATOM 1326 C CA . ARG A 1 173 ? 4.597 -10.894 8.580 1.00 93.19 173 ARG A CA 1
ATOM 1327 C C . ARG A 1 173 ? 3.662 -10.892 7.368 1.00 93.19 173 ARG A C 1
ATOM 1329 O O . ARG A 1 173 ? 2.746 -11.710 7.306 1.00 93.19 173 ARG A O 1
ATOM 1336 N N . ALA A 1 174 ? 3.925 -10.025 6.399 1.00 91.56 174 ALA A N 1
ATOM 1337 C CA . ALA A 1 174 ? 3.180 -9.882 5.149 1.00 91.56 174 ALA A CA 1
ATOM 1338 C C . ALA A 1 174 ? 3.466 -11.033 4.157 1.00 91.56 174 ALA A C 1
ATOM 1340 O O . ALA A 1 174 ? 3.906 -10.817 3.030 1.00 91.56 174 ALA A O 1
ATOM 1341 N N . THR A 1 175 ? 3.265 -12.281 4.585 1.00 90.12 175 THR A N 1
ATOM 1342 C CA . THR A 1 175 ? 3.311 -13.457 3.703 1.00 90.12 175 THR A CA 1
ATOM 1343 C C . THR A 1 175 ? 2.046 -13.533 2.854 1.00 90.12 175 THR A C 1
ATOM 1345 O O . THR A 1 175 ? 0.999 -13.045 3.267 1.00 90.12 175 THR A O 1
ATOM 1348 N N . GLU A 1 176 ? 2.116 -14.187 1.694 1.00 88.06 176 GLU A N 1
ATOM 1349 C CA . GLU A 1 176 ? 0.963 -14.341 0.792 1.00 88.06 176 GLU A CA 1
ATOM 1350 C C . GLU A 1 176 ? -0.269 -14.929 1.507 1.00 88.06 176 GLU A C 1
ATOM 1352 O O . GLU A 1 176 ? -1.375 -14.420 1.340 1.00 88.06 176 GLU A O 1
ATOM 1357 N N . ASP A 1 177 ? -0.063 -15.909 2.394 1.00 91.19 177 ASP A N 1
ATOM 1358 C CA . ASP A 1 177 ? -1.127 -16.499 3.215 1.00 91.19 177 ASP A CA 1
ATOM 1359 C C . ASP A 1 177 ? -1.763 -15.479 4.179 1.00 91.19 177 ASP A C 1
ATOM 1361 O O . ASP A 1 177 ? -2.987 -15.341 4.220 1.00 91.19 177 ASP A O 1
ATOM 1365 N N . ASN A 1 178 ? -0.945 -14.730 4.932 1.00 92.81 178 ASN A N 1
ATOM 1366 C CA . ASN A 1 178 ? -1.437 -13.746 5.902 1.00 92.81 178 ASN A CA 1
ATOM 1367 C C . ASN A 1 178 ? -2.126 -12.565 5.207 1.00 92.81 178 ASN A C 1
ATOM 1369 O O . ASN A 1 178 ? -3.143 -12.071 5.692 1.00 92.81 178 ASN A O 1
ATOM 1373 N N . LEU A 1 179 ? -1.585 -12.110 4.071 1.00 92.06 179 LEU A N 1
ATOM 1374 C CA . LEU A 1 179 ? -2.201 -11.059 3.264 1.00 92.06 179 LEU A CA 1
ATOM 1375 C C . LEU A 1 179 ? -3.538 -11.539 2.691 1.00 92.06 179 LEU A C 1
ATOM 1377 O O . LEU A 1 179 ? -4.528 -10.821 2.801 1.00 92.06 179 LEU A O 1
ATOM 1381 N N . GLY A 1 180 ? -3.603 -12.764 2.161 1.00 93.19 180 GLY A N 1
ATOM 1382 C CA . GLY A 1 180 ? -4.846 -13.362 1.669 1.00 93.19 180 GLY A CA 1
ATOM 1383 C C . GLY A 1 180 ? -5.922 -13.483 2.753 1.00 93.19 180 GLY A C 1
ATOM 1384 O O . GLY A 1 180 ? -7.085 -13.150 2.509 1.00 93.19 180 GLY A O 1
ATOM 1385 N N . GLU A 1 181 ? -5.544 -13.894 3.968 1.00 95.06 181 GLU A N 1
ATOM 1386 C CA . GLU A 1 181 ? -6.457 -13.932 5.116 1.00 95.06 181 GLU A CA 1
ATOM 1387 C C . GLU A 1 181 ? -6.938 -12.526 5.498 1.00 95.06 181 GLU A C 1
ATOM 1389 O O . GLU A 1 181 ? -8.142 -12.307 5.636 1.00 95.06 181 GLU A O 1
ATOM 1394 N N . LEU A 1 182 ? -6.027 -11.554 5.608 1.00 95.62 182 LEU A N 1
ATOM 1395 C CA . LEU A 1 182 ? -6.369 -10.170 5.942 1.00 95.62 182 LEU A CA 1
ATOM 1396 C C . LEU A 1 182 ? -7.308 -9.538 4.913 1.00 95.62 182 LEU A C 1
ATOM 1398 O O . LEU A 1 182 ? -8.313 -8.951 5.313 1.00 95.62 182 LEU A O 1
ATOM 1402 N N . VAL A 1 183 ? -7.038 -9.690 3.612 1.00 95.75 183 VAL A N 1
ATOM 1403 C CA . VAL A 1 183 ? -7.933 -9.202 2.548 1.00 95.75 183 VAL A CA 1
ATOM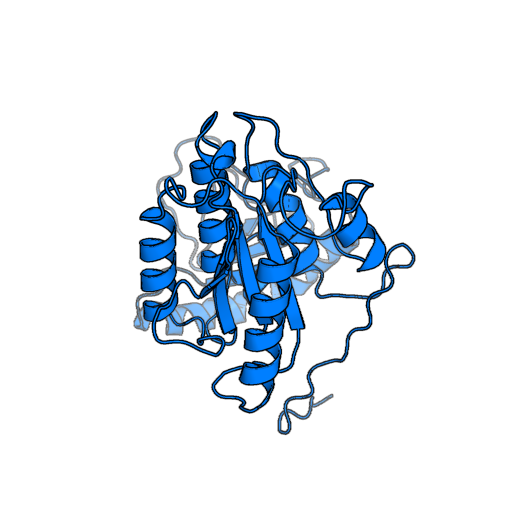 1404 C C . VAL A 1 183 ? -9.308 -9.849 2.681 1.00 95.75 183 VAL A C 1
ATOM 1406 O O . VAL A 1 183 ? -10.321 -9.149 2.665 1.00 95.75 183 VAL A O 1
ATOM 1409 N N . SER A 1 184 ? -9.373 -11.167 2.889 1.00 96.00 184 SER A N 1
ATOM 1410 C CA . SER A 1 184 ? -10.655 -11.851 3.069 1.00 96.00 184 SER A CA 1
ATOM 1411 C C . SER A 1 184 ? -11.418 -11.348 4.296 1.00 96.00 184 SER A C 1
ATOM 1413 O O . SER A 1 184 ? -12.635 -11.170 4.222 1.00 96.00 184 SER A O 1
ATOM 1415 N N . LEU A 1 185 ? -10.738 -11.112 5.419 1.00 95.75 185 LEU A N 1
ATOM 1416 C CA . LEU A 1 185 ? -11.365 -10.590 6.630 1.00 95.75 185 LEU A CA 1
ATOM 1417 C C . LEU A 1 185 ? -11.868 -9.160 6.429 1.00 95.75 185 LEU A C 1
ATOM 1419 O O . LEU A 1 185 ? -12.992 -8.870 6.832 1.00 95.75 185 LEU A O 1
ATOM 1423 N N . VAL A 1 186 ? -11.077 -8.297 5.783 1.00 95.94 186 VAL A N 1
ATOM 1424 C CA . VAL A 1 186 ? -11.452 -6.913 5.457 1.00 95.94 186 VAL A CA 1
ATOM 1425 C C . VAL A 1 186 ? -12.690 -6.890 4.566 1.00 95.94 186 VAL A C 1
ATOM 1427 O O . VAL A 1 186 ? -13.659 -6.202 4.884 1.00 95.94 186 VAL A O 1
ATOM 1430 N N . GLN A 1 187 ? -12.715 -7.688 3.498 1.00 95.25 187 GLN A N 1
ATOM 1431 C CA . GLN A 1 187 ? -13.845 -7.715 2.566 1.00 95.25 187 GLN A CA 1
ATOM 1432 C C . GLN A 1 187 ? -15.147 -8.201 3.224 1.00 95.25 187 GLN A C 1
ATOM 1434 O O . GLN A 1 187 ? -16.229 -7.687 2.926 1.00 95.25 187 GLN A O 1
ATOM 1439 N N . ASN A 1 188 ? -15.041 -9.107 4.199 1.00 94.81 188 ASN A N 1
ATOM 1440 C CA . ASN A 1 188 ? -16.171 -9.618 4.977 1.00 94.81 188 ASN A CA 1
ATOM 1441 C C . ASN A 1 188 ? -16.589 -8.722 6.158 1.00 94.81 188 ASN A C 1
ATOM 1443 O O . ASN A 1 188 ? -17.483 -9.105 6.912 1.00 94.81 188 ASN A O 1
ATOM 1447 N N . LEU A 1 189 ? -15.964 -7.555 6.360 1.00 92.94 189 LEU A N 1
ATOM 1448 C CA . LEU A 1 189 ? -16.377 -6.643 7.427 1.00 92.94 189 LEU A CA 1
ATOM 1449 C C . LEU A 1 189 ? -17.799 -6.129 7.205 1.00 92.94 189 LEU A C 1
ATOM 1451 O O . LEU A 1 189 ? -18.189 -5.757 6.101 1.00 92.94 189 LEU A O 1
ATOM 1455 N N . GLU A 1 190 ? -18.548 -6.031 8.291 1.00 89.94 190 GLU A N 1
ATOM 1456 C CA . GLU A 1 190 ? -19.836 -5.352 8.330 1.00 89.94 190 GLU A CA 1
ATOM 1457 C C . GLU A 1 190 ? -19.744 -4.196 9.326 1.00 89.94 190 GLU A C 1
ATOM 1459 O O . GLU A 1 190 ? -18.942 -4.229 10.264 1.00 89.94 190 GLU A O 1
ATOM 1464 N N . PHE A 1 191 ? -20.553 -3.161 9.109 1.00 85.19 191 PHE A N 1
ATOM 1465 C CA . PHE A 1 191 ? -20.668 -2.060 10.058 1.00 85.19 191 PHE A CA 1
ATOM 1466 C C . PHE A 1 191 ? -21.259 -2.560 11.381 1.00 85.19 191 PHE A C 1
ATOM 1468 O O . PHE A 1 191 ? -22.133 -3.431 11.421 1.00 85.19 191 PHE A O 1
ATOM 1475 N N . ASP A 1 192 ? -20.791 -1.984 12.480 1.00 79.75 192 ASP A N 1
ATOM 1476 C CA . ASP A 1 192 ? -21.218 -2.355 13.817 1.00 79.75 192 ASP A CA 1
ATOM 1477 C C . ASP A 1 192 ? -22.601 -1.763 14.120 1.00 79.75 192 ASP A C 1
ATOM 1479 O O . ASP A 1 192 ? -22.766 -0.601 14.493 1.00 79.75 192 ASP A O 1
ATOM 1483 N N . LEU A 1 193 ? -23.628 -2.594 13.937 1.00 72.25 193 LEU A N 1
ATOM 1484 C CA . LEU A 1 193 ? -25.017 -2.251 14.241 1.00 72.25 193 LEU A CA 1
ATOM 1485 C C . LEU A 1 193 ? -25.304 -2.142 15.744 1.00 72.25 193 LEU A C 1
ATOM 1487 O O . LEU A 1 193 ? -26.320 -1.553 16.123 1.00 72.25 193 LEU A O 1
ATOM 1491 N N . ALA A 1 194 ? -24.468 -2.744 16.593 1.00 71.56 194 ALA A N 1
ATOM 1492 C CA . ALA A 1 194 ? -24.663 -2.762 18.038 1.00 71.56 194 ALA A CA 1
ATOM 1493 C C . ALA A 1 194 ? -23.996 -1.558 18.712 1.00 71.56 194 ALA A C 1
ATOM 1495 O O . ALA A 1 194 ? -24.560 -1.014 19.662 1.00 71.56 194 ALA A O 1
ATOM 1496 N N . ASN A 1 195 ? -22.848 -1.117 18.192 1.00 74.25 195 ASN A N 1
ATOM 1497 C CA . ASN A 1 195 ? -22.082 0.006 18.718 1.00 74.25 195 ASN A CA 1
ATOM 1498 C C . ASN A 1 195 ? -21.921 1.089 17.643 1.00 74.25 195 ASN A C 1
ATOM 1500 O O . ASN A 1 195 ? -20.960 1.116 16.883 1.00 74.25 195 ASN A O 1
ATOM 1504 N N . VAL A 1 196 ? -22.880 2.013 17.594 1.00 72.31 196 VAL A N 1
ATOM 1505 C CA . VAL A 1 196 ? -22.966 3.073 16.566 1.00 72.31 196 VAL A CA 1
ATOM 1506 C C . VAL A 1 196 ? -21.992 4.239 16.839 1.00 72.31 196 VAL A C 1
ATOM 1508 O O . VAL A 1 196 ? -21.975 5.229 16.107 1.00 72.31 196 VAL A O 1
ATOM 1511 N N . GLY A 1 197 ? -21.221 4.155 17.925 1.00 80.75 197 GLY A N 1
ATOM 1512 C CA . GLY A 1 197 ? -20.237 5.157 18.311 1.00 80.75 197 GLY A CA 1
ATOM 1513 C C . GLY A 1 197 ? -18.980 5.138 17.437 1.00 80.75 197 GLY A C 1
ATOM 1514 O O . GLY A 1 197 ? -18.696 4.162 16.747 1.00 80.75 197 GLY A O 1
ATOM 1515 N N . THR A 1 198 ? -18.210 6.215 17.527 1.00 83.94 198 THR A N 1
ATOM 1516 C CA . THR A 1 198 ? -16.943 6.428 16.833 1.00 83.94 198 THR A CA 1
ATOM 1517 C C . THR A 1 198 ? -15.933 6.948 17.849 1.00 83.94 198 THR A C 1
ATOM 1519 O O . THR A 1 198 ? -15.981 8.115 18.254 1.00 83.94 198 THR A O 1
ATOM 1522 N N . ASN A 1 199 ? -15.051 6.053 18.295 1.00 86.69 199 ASN A N 1
ATOM 1523 C CA . ASN A 1 199 ? -14.090 6.268 19.370 1.00 86.69 199 ASN A CA 1
ATOM 1524 C C . ASN A 1 199 ? -12.652 6.143 18.851 1.00 86.69 199 ASN A C 1
ATOM 1526 O O . ASN A 1 199 ? -12.042 5.072 18.875 1.00 86.69 199 ASN A O 1
ATOM 1530 N N . PHE A 1 200 ? -12.093 7.272 18.411 1.00 86.62 200 PHE A N 1
ATOM 1531 C CA . PHE A 1 200 ? -10.712 7.328 17.921 1.00 86.62 200 PHE A CA 1
ATOM 1532 C C . PHE A 1 200 ? -9.701 6.991 19.020 1.00 86.62 200 PHE A C 1
ATOM 1534 O O . PHE A 1 200 ? -8.675 6.383 18.736 1.00 86.62 200 PHE A O 1
ATOM 1541 N N . GLY A 1 201 ? -9.999 7.338 20.279 1.00 84.94 201 GLY A N 1
ATOM 1542 C CA . GLY A 1 201 ? -9.123 7.045 21.413 1.00 84.94 201 GLY A CA 1
ATOM 1543 C C . GLY A 1 201 ? -8.864 5.547 21.558 1.00 84.94 201 GLY A C 1
ATOM 1544 O O . GLY A 1 201 ? -7.710 5.130 21.566 1.00 84.94 201 GLY A O 1
ATOM 1545 N N . ALA A 1 202 ? -9.928 4.738 21.566 1.00 88.31 202 ALA A N 1
ATOM 1546 C CA . ALA A 1 202 ? -9.808 3.280 21.629 1.00 88.31 202 ALA A CA 1
ATOM 1547 C C . ALA A 1 202 ? -9.060 2.703 20.414 1.00 88.31 202 ALA A C 1
ATOM 1549 O O . ALA A 1 202 ? -8.278 1.760 20.555 1.00 88.31 202 ALA A O 1
ATOM 1550 N N . ALA A 1 203 ? -9.285 3.276 19.226 1.00 89.69 203 ALA A N 1
ATOM 1551 C CA . ALA A 1 203 ? -8.621 2.862 17.995 1.00 89.69 203 ALA A CA 1
ATOM 1552 C C . ALA A 1 203 ? -7.102 3.070 18.070 1.00 89.69 203 ALA A C 1
ATOM 1554 O O . ALA A 1 203 ? -6.338 2.136 17.814 1.00 89.69 203 ALA A O 1
ATOM 1555 N N . PHE A 1 204 ? -6.659 4.267 18.466 1.00 89.38 204 PHE A N 1
ATOM 1556 C CA . PHE A 1 204 ? -5.237 4.581 18.601 1.00 89.38 204 PHE A CA 1
ATOM 1557 C C . PHE A 1 204 ? -4.583 3.850 19.772 1.00 89.38 204 PHE A C 1
ATOM 1559 O O . PHE A 1 204 ? -3.472 3.364 19.603 1.00 89.38 204 PHE A O 1
ATOM 1566 N N . GLU A 1 205 ? -5.261 3.697 20.912 1.00 91.06 205 GLU A N 1
ATOM 1567 C CA . GLU A 1 205 ? -4.761 2.900 22.043 1.00 91.06 205 GLU A CA 1
ATOM 1568 C C . GLU A 1 205 ? -4.464 1.459 21.601 1.00 91.06 205 GLU A C 1
ATOM 1570 O O . GLU A 1 205 ? -3.328 1.006 21.697 1.00 91.06 205 GLU A O 1
ATOM 1575 N N . THR A 1 206 ? -5.430 0.796 20.953 1.00 93.25 206 THR A N 1
ATOM 1576 C CA . THR A 1 206 ? -5.246 -0.568 20.419 1.00 93.25 206 THR A CA 1
ATOM 1577 C C . THR A 1 206 ? -4.132 -0.634 19.370 1.00 93.25 206 THR A C 1
ATOM 1579 O O . THR A 1 206 ? -3.372 -1.598 19.313 1.00 93.25 206 THR A O 1
ATOM 1582 N N . THR A 1 207 ? -4.023 0.389 18.521 1.00 91.62 207 THR A N 1
ATOM 1583 C CA . THR A 1 207 ? -2.975 0.482 17.493 1.00 91.62 207 THR A CA 1
ATOM 1584 C C . THR A 1 207 ? -1.589 0.564 18.130 1.00 91.62 207 THR A C 1
ATOM 1586 O O . THR A 1 207 ? -0.681 -0.166 17.726 1.00 91.62 207 THR A O 1
ATOM 1589 N N . PHE A 1 208 ? -1.414 1.427 19.132 1.00 92.56 208 PHE A N 1
ATOM 1590 C CA . PHE A 1 208 ? -0.137 1.594 19.820 1.00 92.56 208 PHE A CA 1
ATOM 1591 C C . PHE A 1 208 ? 0.229 0.373 20.662 1.00 92.56 208 PHE A C 1
ATOM 1593 O O . PHE A 1 208 ? 1.391 -0.025 20.627 1.00 92.56 208 PHE A O 1
ATOM 1600 N N . ASP A 1 209 ? -0.742 -0.282 21.300 1.00 93.62 209 ASP A N 1
ATOM 1601 C CA . ASP A 1 209 ? -0.522 -1.534 22.031 1.00 93.62 209 ASP A CA 1
ATOM 1602 C C . ASP A 1 209 ? 0.061 -2.627 21.120 1.00 93.62 209 ASP A C 1
ATOM 1604 O O . ASP A 1 209 ? 1.035 -3.290 21.480 1.00 93.62 209 ASP A O 1
ATOM 1608 N N . ILE A 1 210 ? -0.485 -2.792 19.906 1.00 94.38 210 ILE A N 1
ATOM 1609 C CA . ILE A 1 210 ? 0.033 -3.758 18.923 1.00 94.38 210 ILE A CA 1
ATOM 1610 C C . ILE A 1 210 ? 1.448 -3.383 18.496 1.00 94.38 210 ILE A C 1
ATOM 1612 O O . ILE A 1 210 ? 2.321 -4.251 18.441 1.00 94.38 210 ILE A O 1
ATOM 1616 N N . LEU A 1 211 ? 1.689 -2.112 18.168 1.00 91.69 211 LEU A N 1
ATOM 1617 C CA . LEU A 1 211 ? 3.004 -1.644 17.728 1.00 91.69 211 LEU A CA 1
ATOM 1618 C C . LEU A 1 211 ? 4.063 -1.849 18.817 1.00 91.69 211 LEU A C 1
ATOM 1620 O O . LEU A 1 211 ? 5.147 -2.353 18.527 1.00 91.69 211 LEU A O 1
ATOM 1624 N N . GLU A 1 212 ? 3.749 -1.514 20.067 1.00 91.50 212 GLU A N 1
ATOM 1625 C CA . GLU A 1 212 ? 4.656 -1.694 21.201 1.00 91.50 212 GLU A CA 1
ATOM 1626 C C . GLU A 1 212 ? 4.920 -3.177 21.481 1.00 91.50 212 GLU A C 1
ATOM 1628 O O . GLU A 1 212 ? 6.080 -3.580 21.597 1.00 91.50 212 GLU A O 1
ATOM 1633 N N . ALA A 1 213 ? 3.878 -4.016 21.495 1.00 91.56 213 ALA A N 1
ATOM 1634 C CA . ALA A 1 213 ? 4.028 -5.459 21.676 1.00 91.56 213 ALA A CA 1
ATOM 1635 C C . ALA A 1 213 ? 4.898 -6.095 20.577 1.00 91.56 213 ALA A C 1
ATOM 1637 O O . ALA A 1 213 ? 5.702 -6.989 20.851 1.00 91.56 213 ALA A O 1
ATOM 1638 N N . SER A 1 214 ? 4.781 -5.607 19.342 1.00 92.50 214 SER A N 1
ATOM 1639 C CA . SER A 1 214 ? 5.480 -6.148 18.169 1.00 92.50 214 SER A CA 1
ATOM 1640 C C . SER A 1 214 ? 6.970 -5.828 18.134 1.00 92.50 214 SER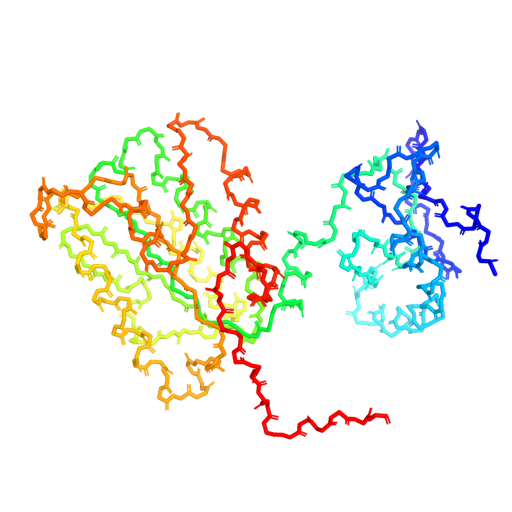 A C 1
ATOM 1642 O O . SER A 1 214 ? 7.752 -6.647 17.655 1.00 92.50 214 SER A O 1
ATOM 1644 N N . ARG A 1 215 ? 7.385 -4.680 18.682 1.00 89.50 215 ARG A N 1
ATOM 1645 C CA . ARG A 1 215 ? 8.797 -4.245 18.734 1.00 89.50 215 ARG A CA 1
ATOM 1646 C C . ARG A 1 215 ? 9.686 -5.144 19.593 1.00 89.50 215 ARG A C 1
ATOM 1648 O O . ARG A 1 215 ? 10.907 -5.029 19.567 1.00 89.50 215 ARG A O 1
ATOM 1655 N N . THR A 1 216 ? 9.088 -6.047 20.365 1.00 85.00 216 THR A N 1
ATOM 1656 C CA . THR A 1 216 ? 9.816 -6.961 21.251 1.00 85.00 216 THR A CA 1
ATOM 1657 C C . THR A 1 216 ? 10.522 -8.108 20.518 1.00 85.00 216 THR A C 1
ATOM 1659 O O . THR A 1 216 ? 11.369 -8.766 21.124 1.00 85.00 216 THR A O 1
ATOM 1662 N N . SER A 1 217 ? 10.219 -8.348 19.233 1.00 83.75 217 SER A N 1
ATOM 1663 C CA . SER A 1 217 ? 10.802 -9.434 18.435 1.00 83.75 217 SER A CA 1
ATOM 1664 C C . SER A 1 217 ? 10.928 -9.074 16.950 1.00 83.75 217 SER A C 1
ATOM 1666 O O . SER A 1 217 ? 10.019 -8.496 16.358 1.00 83.75 217 SER A O 1
ATOM 1668 N N . GLU A 1 218 ? 12.022 -9.507 16.317 1.00 80.75 218 GLU A N 1
ATOM 1669 C CA . GLU A 1 218 ? 12.224 -9.433 14.855 1.00 80.75 218 GLU A CA 1
ATOM 1670 C C . GLU A 1 218 ? 11.277 -10.370 14.074 1.00 80.75 218 GLU A C 1
ATOM 1672 O O . GLU A 1 218 ? 11.148 -10.284 12.851 1.00 80.75 218 GLU A O 1
ATOM 1677 N N . GLU A 1 219 ? 10.595 -11.287 14.767 1.00 85.75 219 GLU A N 1
ATOM 1678 C CA . GLU A 1 219 ? 9.561 -12.143 14.174 1.00 85.75 219 GLU A CA 1
ATOM 1679 C C . GLU A 1 219 ? 8.225 -11.420 13.994 1.00 85.75 219 GLU A C 1
ATOM 1681 O O . GLU A 1 219 ? 7.360 -11.922 13.277 1.00 85.75 219 GLU A O 1
ATOM 1686 N N . THR A 1 220 ? 8.049 -10.266 14.641 1.00 86.00 220 THR A N 1
ATOM 1687 C CA . THR A 1 220 ? 6.783 -9.521 14.687 1.00 86.00 220 THR A CA 1
ATOM 1688 C C . THR A 1 220 ? 6.922 -8.063 14.271 1.00 86.00 220 THR A C 1
ATOM 1690 O O . THR A 1 220 ? 5.920 -7.367 14.192 1.00 86.00 220 THR A O 1
ATOM 1693 N N . SER A 1 221 ? 8.131 -7.576 14.012 1.00 89.12 221 SER A N 1
ATOM 1694 C CA . SER A 1 221 ? 8.386 -6.200 13.595 1.00 89.12 221 SER A CA 1
ATOM 1695 C C . SER A 1 221 ? 9.669 -6.137 12.781 1.00 89.12 221 SER A C 1
ATOM 1697 O O . SER A 1 221 ? 10.639 -6.849 13.046 1.00 89.12 221 SER A O 1
ATOM 1699 N N . SER A 1 222 ? 9.680 -5.250 11.793 1.00 83.69 222 SER A N 1
ATOM 1700 C CA . SER A 1 222 ? 10.883 -4.888 11.054 1.00 83.69 222 SER A CA 1
ATOM 1701 C C . SER A 1 222 ? 11.796 -3.957 11.852 1.00 83.69 222 SER A C 1
ATOM 1703 O O . SER A 1 222 ? 12.975 -3.854 11.527 1.00 83.69 222 SER A O 1
ATOM 1705 N N . ASN A 1 223 ? 11.264 -3.274 12.874 1.00 81.06 223 ASN A N 1
ATOM 1706 C CA . ASN A 1 223 ? 11.908 -2.189 13.620 1.00 81.06 223 ASN A CA 1
ATOM 1707 C C . ASN A 1 223 ? 12.463 -1.059 12.730 1.00 81.06 223 ASN A C 1
ATOM 1709 O O . ASN A 1 223 ? 13.319 -0.293 13.167 1.00 81.06 223 ASN A O 1
ATOM 1713 N N . CYS A 1 224 ? 11.969 -0.951 11.494 1.00 80.44 224 CYS A N 1
ATOM 1714 C CA . CYS A 1 224 ? 12.379 0.065 10.538 1.00 80.44 224 CYS A CA 1
ATOM 1715 C C . CYS A 1 224 ? 11.329 1.176 10.479 1.00 80.44 224 CYS A C 1
ATOM 1717 O O . CYS A 1 224 ? 11.239 2.009 11.378 1.00 80.44 224 CYS A O 1
ATOM 1719 N N . GLN A 1 225 ? 10.511 1.198 9.429 1.00 80.12 225 GLN A N 1
ATOM 1720 C CA . GLN A 1 225 ? 9.520 2.250 9.234 1.00 80.12 225 GLN A CA 1
ATOM 1721 C C . GLN A 1 225 ? 8.170 1.809 9.786 1.00 80.12 225 GLN A C 1
ATOM 1723 O O . GLN A 1 225 ? 7.661 0.766 9.394 1.00 80.12 225 GLN A O 1
ATOM 1728 N N . THR A 1 226 ? 7.561 2.613 10.654 1.00 85.00 226 THR A N 1
ATOM 1729 C CA . THR A 1 226 ? 6.187 2.390 11.123 1.00 85.00 226 THR A CA 1
ATOM 1730 C C . THR A 1 226 ? 5.229 3.332 10.398 1.00 85.00 226 THR A C 1
ATOM 1732 O O . THR A 1 226 ? 5.497 4.528 10.312 1.00 85.00 226 THR A O 1
ATOM 1735 N N . ALA A 1 227 ? 4.100 2.817 9.912 1.00 85.62 227 ALA A N 1
ATOM 1736 C CA . ALA A 1 227 ? 3.035 3.617 9.313 1.00 85.62 227 ALA A CA 1
ATOM 1737 C C . ALA A 1 227 ? 1.664 3.215 9.873 1.00 85.62 227 ALA A C 1
ATOM 1739 O O . ALA A 1 227 ? 1.353 2.032 10.008 1.00 85.62 227 ALA A O 1
ATOM 1740 N N . ILE A 1 228 ? 0.826 4.209 10.168 1.00 88.56 228 ILE A N 1
ATOM 1741 C CA . ILE A 1 228 ? -0.570 4.006 10.567 1.00 88.56 228 ILE A CA 1
ATOM 1742 C C . ILE A 1 228 ? -1.448 4.559 9.447 1.00 88.56 228 ILE A C 1
ATOM 1744 O O . ILE A 1 228 ? -1.348 5.737 9.108 1.00 88.56 228 ILE A O 1
ATOM 1748 N N . VAL A 1 229 ? -2.299 3.714 8.870 1.00 89.12 229 VAL A N 1
ATOM 1749 C CA . VAL A 1 229 ? -3.271 4.116 7.845 1.00 89.12 229 VAL A CA 1
ATOM 1750 C C . VAL A 1 229 ? -4.637 4.204 8.501 1.00 89.12 229 VAL A C 1
ATOM 1752 O O . VAL A 1 229 ? -5.209 3.180 8.852 1.00 89.12 229 VAL A O 1
ATOM 1755 N N . PHE A 1 230 ? -5.150 5.417 8.688 1.00 88.56 230 PHE A N 1
ATOM 1756 C CA . PHE A 1 230 ? -6.403 5.661 9.401 1.00 88.56 230 PHE A CA 1
ATOM 1757 C C . PHE A 1 230 ? -7.534 5.997 8.420 1.00 88.56 230 PHE A C 1
ATOM 1759 O O . PHE A 1 230 ? -7.485 7.027 7.750 1.00 88.56 230 PHE A O 1
ATOM 1766 N N . LEU A 1 231 ? -8.544 5.129 8.328 1.00 89.69 231 LEU A N 1
ATOM 1767 C CA . LEU A 1 231 ? -9.655 5.212 7.374 1.00 89.69 231 LEU A CA 1
ATOM 1768 C C . LEU A 1 231 ? -10.973 5.421 8.131 1.00 89.69 231 LEU A C 1
ATOM 1770 O O . LEU A 1 231 ? -11.424 4.527 8.843 1.00 89.69 231 LEU A O 1
ATOM 1774 N N . THR A 1 232 ? -11.584 6.597 7.985 1.00 86.38 232 THR A N 1
ATOM 1775 C CA . THR A 1 232 ? -12.810 7.016 8.692 1.00 86.38 232 THR A CA 1
ATOM 1776 C C . THR A 1 232 ? -13.582 8.044 7.865 1.00 86.38 232 THR A C 1
ATOM 1778 O O . THR A 1 232 ? -13.012 8.680 6.978 1.00 86.38 232 THR A O 1
ATOM 1781 N N . ASP A 1 233 ? -14.854 8.271 8.195 1.00 78.50 233 ASP A N 1
ATOM 1782 C CA . ASP A 1 233 ? -15.630 9.406 7.687 1.00 78.50 233 ASP A CA 1
ATOM 1783 C C . ASP A 1 233 ? -15.402 10.713 8.480 1.00 78.50 233 ASP A C 1
ATOM 1785 O O . ASP A 1 233 ? -15.985 11.749 8.153 1.00 78.50 233 ASP A O 1
ATOM 1789 N N . GLY A 1 234 ? -14.535 10.683 9.501 1.00 64.62 234 GLY A N 1
ATOM 1790 C CA . GLY A 1 234 ? -14.017 11.864 10.195 1.00 64.62 234 GLY A CA 1
ATOM 1791 C C . GLY A 1 234 ? -14.894 12.402 11.327 1.00 64.62 234 GLY A C 1
ATOM 1792 O O . GLY A 1 234 ? -14.570 13.457 11.876 1.00 64.62 234 GLY A O 1
ATOM 1793 N N . ASN A 1 235 ? -15.971 11.706 11.703 1.00 65.88 235 ASN A N 1
ATOM 1794 C CA . ASN A 1 235 ? -16.878 12.144 12.766 1.00 65.88 235 ASN A CA 1
ATOM 1795 C C . ASN A 1 235 ? -16.685 11.330 14.048 1.00 65.88 235 ASN A C 1
ATOM 1797 O O . ASN A 1 235 ? -17.114 10.185 14.124 1.00 65.88 235 ASN A O 1
ATOM 1801 N N . THR A 1 236 ? -16.126 11.931 15.100 1.00 61.62 236 THR A N 1
ATOM 1802 C CA . THR A 1 236 ? -16.135 11.323 16.440 1.00 61.62 236 THR A CA 1
ATOM 1803 C C . THR A 1 236 ? -17.413 11.680 17.191 1.00 61.62 236 THR A C 1
ATOM 1805 O O . THR A 1 236 ? -17.921 12.799 17.107 1.00 61.62 236 THR A O 1
ATOM 1808 N N . ASN A 1 237 ? -17.953 10.732 17.954 1.00 63.88 237 ASN A N 1
ATOM 1809 C CA . ASN A 1 237 ? -19.118 10.979 18.813 1.00 63.88 237 ASN A CA 1
ATOM 1810 C C . ASN A 1 237 ? -18.988 10.349 20.217 1.00 63.88 237 ASN A C 1
ATOM 1812 O O . ASN A 1 237 ? -19.859 10.575 21.059 1.00 63.88 237 ASN A O 1
ATOM 1816 N N . VAL A 1 238 ? -17.898 9.616 20.497 1.00 59.22 238 VAL A N 1
ATOM 1817 C CA . VAL A 1 238 ? -17.582 9.014 21.805 1.00 59.22 238 VAL A CA 1
ATOM 1818 C C . VAL A 1 238 ? -16.098 9.222 22.137 1.00 59.22 238 VAL A C 1
ATOM 1820 O O . VAL A 1 238 ? -15.230 8.903 21.331 1.00 59.22 238 VAL A O 1
ATOM 1823 N N . GLY A 1 239 ? -15.793 9.708 23.349 1.00 54.00 239 GLY A N 1
ATOM 1824 C CA . GLY A 1 239 ? -14.411 9.993 23.773 1.00 54.00 239 GLY A CA 1
ATOM 1825 C C . GLY A 1 239 ? -13.848 11.297 23.186 1.00 54.00 239 GLY A C 1
ATOM 1826 O O . GLY A 1 239 ? -14.440 11.855 22.272 1.00 54.00 239 GLY A O 1
ATOM 1827 N N . LEU A 1 240 ? -12.772 11.819 23.805 1.00 46.62 240 LEU A N 1
ATOM 1828 C CA . LEU A 1 240 ? -12.135 13.138 23.580 1.00 46.62 240 LEU A CA 1
ATOM 1829 C C . LEU A 1 240 ? -13.079 14.204 22.982 1.00 46.62 240 LEU A C 1
ATOM 1831 O O . LEU A 1 240 ? -13.136 14.423 21.779 1.00 46.62 240 LEU A O 1
ATOM 1835 N N . SER A 1 241 ? -13.831 14.830 23.892 1.00 41.97 241 SER A N 1
ATOM 1836 C CA . SER A 1 241 ? -14.738 15.973 23.722 1.00 41.97 241 SER A CA 1
ATOM 1837 C C . SER A 1 241 ? -14.606 16.770 22.418 1.00 41.97 241 SER A C 1
ATOM 1839 O O . SER A 1 241 ? -13.619 17.474 22.244 1.00 41.97 241 SER A O 1
ATOM 1841 N N . THR A 1 242 ? -15.649 16.694 21.585 1.00 43.47 242 THR A N 1
ATOM 1842 C CA . THR A 1 242 ? -16.443 17.767 20.932 1.00 43.47 242 THR A CA 1
ATOM 1843 C C . THR A 1 242 ? -15.807 19.058 20.393 1.00 43.47 242 THR A C 1
ATOM 1845 O O . THR A 1 242 ? -16.557 19.868 19.867 1.00 43.47 242 THR A O 1
ATOM 1848 N N . ASP A 1 243 ? -14.494 19.248 20.419 1.00 43.41 243 ASP A N 1
ATOM 1849 C CA . ASP A 1 243 ? -13.802 20.356 19.763 1.00 43.41 243 ASP A CA 1
ATOM 1850 C C . ASP A 1 243 ? -12.527 19.808 19.080 1.00 43.41 243 ASP A C 1
ATOM 1852 O O . ASP A 1 243 ? -11.471 19.650 19.684 1.00 43.41 243 ASP A O 1
ATOM 1856 N N . GLU A 1 244 ? -12.663 19.505 17.786 1.00 43.81 244 GLU A N 1
ATOM 1857 C CA . GLU A 1 244 ? -11.604 19.655 16.772 1.00 43.81 244 GLU A CA 1
ATOM 1858 C C . GLU A 1 244 ? -10.437 18.643 16.683 1.00 43.81 244 GLU A C 1
ATOM 1860 O O . GLU A 1 244 ? -9.468 18.910 15.975 1.00 43.81 244 GLU A O 1
ATOM 1865 N N . VAL A 1 245 ? -10.521 17.430 17.243 1.00 54.94 245 VAL A N 1
ATOM 1866 C CA . VAL A 1 245 ? -9.615 16.340 16.800 1.00 54.94 245 VAL A CA 1
ATOM 1867 C C . VAL A 1 245 ? -10.195 15.673 15.553 1.00 54.94 245 VAL A C 1
ATOM 1869 O O . VAL A 1 245 ? -10.793 14.601 15.598 1.00 54.94 245 VAL A O 1
ATOM 1872 N N . THR A 1 246 ? -10.060 16.359 14.421 1.00 68.81 246 THR A N 1
ATOM 1873 C CA . THR A 1 246 ? -10.353 15.788 13.100 1.00 68.81 246 THR A CA 1
ATOM 1874 C C . THR A 1 246 ? -9.168 14.943 12.632 1.00 68.81 246 THR A C 1
ATOM 1876 O O . THR A 1 246 ? -8.026 15.209 13.011 1.00 68.81 246 THR A O 1
ATOM 1879 N N . SER A 1 247 ? -9.392 13.963 11.754 1.00 70.94 247 SER A N 1
ATOM 1880 C CA . SER A 1 247 ? -8.303 13.196 11.120 1.00 70.94 247 SER A CA 1
ATOM 1881 C C . SER A 1 247 ? -7.257 14.112 10.466 1.00 70.94 247 SER A C 1
ATOM 1883 O O . SER A 1 247 ? -6.071 13.795 10.443 1.00 70.94 247 SER A O 1
ATOM 1885 N N . LYS A 1 248 ? -7.688 15.294 10.004 1.00 73.69 248 LYS A N 1
ATOM 1886 C CA . LYS A 1 248 ? -6.817 16.348 9.482 1.00 73.69 248 LYS A CA 1
ATOM 1887 C C . LYS A 1 248 ? -5.888 16.934 10.545 1.00 73.69 248 LYS A C 1
ATOM 1889 O O . LYS A 1 248 ? -4.705 17.099 10.274 1.00 73.69 248 LYS A O 1
ATOM 1894 N N . GLN A 1 249 ? -6.402 17.235 11.737 1.00 73.81 249 GLN A N 1
ATOM 1895 C CA . GLN A 1 249 ? -5.591 17.763 12.836 1.00 73.81 249 GLN A CA 1
ATOM 1896 C C . GLN A 1 249 ? -4.542 16.740 13.291 1.00 73.81 249 GLN A C 1
ATOM 1898 O O . GLN A 1 249 ? -3.377 17.091 13.440 1.00 73.81 249 GLN A O 1
ATOM 1903 N N . ILE A 1 250 ? -4.929 15.464 13.405 1.00 73.50 250 ILE A N 1
ATOM 1904 C CA . ILE A 1 250 ? -4.001 14.370 13.739 1.00 73.50 250 ILE A CA 1
ATOM 1905 C C . ILE A 1 250 ? -2.879 14.277 12.701 1.00 73.50 250 ILE A C 1
ATOM 1907 O O . ILE A 1 250 ? -1.709 14.188 13.070 1.00 73.50 250 ILE A O 1
ATOM 1911 N N . ALA A 1 251 ? -3.215 14.326 11.409 1.00 72.56 251 ALA A N 1
ATOM 1912 C CA . ALA A 1 251 ? -2.214 14.306 10.348 1.00 72.56 251 ALA A CA 1
ATOM 1913 C C . ALA A 1 251 ? -1.265 15.512 10.447 1.00 72.56 251 ALA A C 1
ATOM 1915 O O . ALA A 1 251 ? -0.053 15.325 10.421 1.00 72.56 251 ALA A O 1
ATOM 1916 N N . CYS A 1 252 ? -1.786 16.727 10.649 1.00 73.81 252 CYS A N 1
ATOM 1917 C CA . CYS A 1 252 ? -0.954 17.922 10.813 1.00 73.81 252 CYS A CA 1
ATOM 1918 C C . CYS A 1 252 ? -0.000 17.823 12.015 1.00 73.81 252 CYS A C 1
ATOM 1920 O O . CYS A 1 252 ? 1.179 18.143 11.882 1.00 73.81 252 CYS A O 1
ATOM 1922 N N . ASP A 1 253 ? -0.485 17.359 13.168 1.00 74.31 253 ASP A N 1
ATOM 1923 C CA . ASP A 1 253 ? 0.309 17.298 14.403 1.00 74.31 253 ASP A CA 1
ATOM 1924 C C . ASP A 1 253 ? 1.368 16.188 14.379 1.00 74.31 253 ASP A C 1
ATOM 1926 O O . ASP A 1 253 ? 2.379 16.273 15.076 1.00 74.31 253 ASP A O 1
ATOM 1930 N N . THR A 1 254 ? 1.152 15.149 13.570 1.00 71.56 254 THR A N 1
ATOM 1931 C CA . THR A 1 254 ? 2.065 14.002 13.439 1.00 71.56 254 THR A CA 1
ATOM 1932 C C . THR A 1 254 ? 2.971 14.080 12.210 1.00 71.56 254 THR A C 1
ATOM 1934 O O . THR A 1 254 ? 3.767 13.170 11.989 1.00 71.56 254 THR A O 1
ATOM 1937 N N . GLY A 1 255 ? 2.871 15.148 11.406 1.00 72.44 255 GLY A N 1
ATOM 1938 C CA . GLY A 1 255 ? 3.582 15.257 10.125 1.00 72.44 255 GLY A CA 1
ATOM 1939 C C . GLY A 1 255 ? 3.110 14.233 9.081 1.00 72.44 255 GLY A C 1
ATOM 1940 O O . GLY A 1 255 ? 3.851 13.894 8.158 1.00 72.44 255 GLY A O 1
ATOM 1941 N N . GLY A 1 256 ? 1.898 13.707 9.255 1.00 71.12 256 GLY A N 1
ATOM 1942 C CA . GLY A 1 256 ? 1.237 12.778 8.350 1.00 71.12 256 GLY A CA 1
ATOM 1943 C C . GLY A 1 256 ? 0.500 13.477 7.206 1.00 71.12 256 GLY A C 1
ATOM 1944 O O . GLY A 1 256 ? 0.511 14.700 7.062 1.00 71.12 256 GLY A O 1
ATOM 1945 N N . ILE A 1 257 ? -0.181 12.676 6.387 1.00 75.56 257 ILE A N 1
ATOM 1946 C CA . ILE A 1 257 ? -0.991 13.150 5.260 1.00 75.56 257 ILE A CA 1
ATOM 1947 C C . ILE A 1 257 ? -2.469 12.951 5.573 1.00 75.56 257 ILE A C 1
ATOM 1949 O O . ILE A 1 257 ? -2.867 11.934 6.137 1.00 75.56 257 ILE A O 1
ATOM 1953 N N . TYR A 1 258 ? -3.277 13.926 5.169 1.00 77.25 258 TYR A N 1
ATOM 1954 C CA . TYR A 1 258 ? -4.728 13.855 5.201 1.00 77.25 258 TYR A CA 1
ATOM 1955 C C . TYR A 1 258 ? -5.279 14.075 3.797 1.00 77.25 258 TYR A C 1
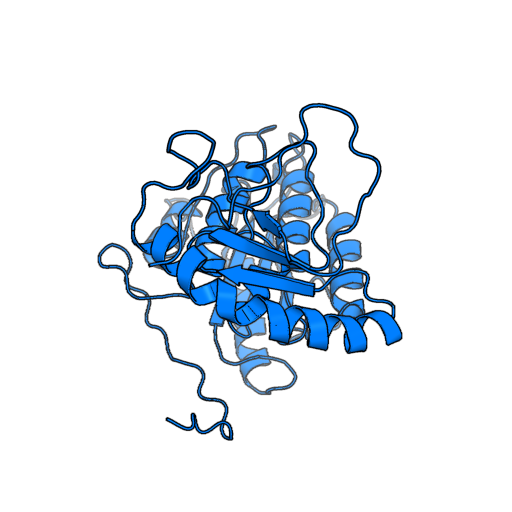ATOM 1957 O O . TYR A 1 258 ? -4.916 15.057 3.152 1.00 77.25 258 TYR A O 1
ATOM 1965 N N . GLU A 1 259 ? -6.197 13.208 3.385 1.00 78.62 259 GLU A N 1
ATOM 1966 C CA . GLU A 1 259 ? -6.951 13.338 2.143 1.00 78.62 259 GLU A CA 1
ATOM 1967 C C . GLU A 1 259 ? -8.437 13.109 2.427 1.00 78.62 259 GLU A C 1
ATOM 1969 O O . GLU A 1 259 ? -8.798 12.235 3.219 1.00 78.62 259 GLU A O 1
ATOM 1974 N N . HIS A 1 260 ? -9.303 13.905 1.798 1.00 79.56 260 HIS A N 1
ATOM 1975 C CA . HIS A 1 260 ? -10.751 13.751 1.904 1.00 79.56 260 HIS A CA 1
ATOM 1976 C C . HIS A 1 260 ? -11.305 13.152 0.613 1.00 79.56 260 HIS A C 1
ATOM 1978 O O . HIS A 1 260 ? -11.151 13.743 -0.452 1.00 79.56 260 HIS A O 1
ATOM 1984 N N . VAL A 1 261 ? -11.991 12.016 0.725 1.00 77.19 261 VAL A N 1
ATOM 1985 C CA . VAL A 1 261 ? -12.715 11.395 -0.389 1.00 77.19 261 VAL A CA 1
ATOM 1986 C C . VAL A 1 261 ? -14.196 11.732 -0.247 1.00 77.19 261 VAL A C 1
ATOM 1988 O O . VAL A 1 261 ? -14.795 11.445 0.789 1.00 77.19 261 VAL A O 1
ATOM 1991 N N . GLU A 1 262 ? -14.777 12.361 -1.270 1.00 76.25 262 GLU A N 1
ATOM 1992 C CA . GLU A 1 262 ? -16.215 12.647 -1.302 1.00 76.25 262 GLU A CA 1
ATOM 1993 C C . GLU A 1 262 ? -17.039 11.351 -1.406 1.00 76.25 262 GLU A C 1
ATOM 1995 O O . GLU A 1 262 ? -16.591 10.349 -1.966 1.00 76.25 262 GLU A O 1
ATOM 2000 N N . ASP A 1 263 ? -18.276 11.376 -0.904 1.00 75.69 263 ASP A N 1
ATOM 2001 C CA . ASP A 1 263 ? -19.200 10.243 -1.016 1.00 75.69 263 ASP A CA 1
ATOM 2002 C C . ASP A 1 263 ? -19.446 9.881 -2.492 1.00 75.69 263 ASP A C 1
ATOM 2004 O O . ASP A 1 263 ? -19.956 10.690 -3.270 1.00 75.69 263 ASP A O 1
ATOM 2008 N N . GLY A 1 264 ? -19.105 8.647 -2.878 1.00 70.50 264 GLY A N 1
ATOM 2009 C CA . GLY A 1 264 ? -19.174 8.192 -4.272 1.00 70.50 264 GLY A CA 1
ATOM 2010 C C . GLY A 1 264 ? -18.043 8.706 -5.174 1.00 70.50 264 GLY A C 1
ATOM 2011 O O . GLY A 1 264 ? -18.148 8.585 -6.396 1.00 70.50 264 GLY A O 1
ATOM 2012 N N . GLY A 1 265 ? -16.991 9.289 -4.593 1.00 69.94 265 GLY A N 1
ATOM 2013 C CA . GLY A 1 265 ? -15.752 9.651 -5.277 1.00 69.94 265 GLY A CA 1
ATOM 2014 C C . GLY A 1 265 ? -14.876 8.444 -5.629 1.00 69.94 265 GLY A C 1
ATOM 2015 O O . GLY A 1 265 ? -15.179 7.305 -5.279 1.00 69.94 265 GLY A O 1
ATOM 2016 N N . ASP A 1 266 ? -13.778 8.712 -6.338 1.00 69.25 266 ASP A N 1
ATOM 2017 C CA . ASP A 1 266 ? -12.799 7.698 -6.737 1.00 69.25 266 ASP A CA 1
ATOM 2018 C C . ASP A 1 266 ? -11.627 7.655 -5.748 1.00 69.25 266 ASP A C 1
ATOM 2020 O O . ASP A 1 266 ? -10.997 8.668 -5.434 1.00 69.25 266 ASP A O 1
ATOM 2024 N N . LEU A 1 267 ? -11.323 6.450 -5.281 1.00 71.06 267 LEU A N 1
ATOM 2025 C CA . LEU A 1 267 ? -10.240 6.163 -4.357 1.00 71.06 267 LEU A CA 1
ATOM 2026 C C . LEU A 1 267 ? -8.850 6.260 -5.017 1.00 71.06 267 LEU A C 1
ATOM 2028 O O . LEU A 1 267 ? -7.850 6.477 -4.325 1.00 71.06 267 LEU A O 1
ATOM 2032 N N . SER A 1 268 ? -8.768 6.133 -6.344 1.00 63.97 268 SER A N 1
ATOM 2033 C CA . SER A 1 268 ? -7.508 6.095 -7.095 1.00 63.97 268 SER A CA 1
ATOM 2034 C C . SER A 1 268 ? -6.631 7.330 -6.852 1.00 63.97 268 SER A C 1
ATOM 2036 O O . SER A 1 268 ? -5.421 7.211 -6.640 1.00 63.97 268 SER A O 1
ATOM 2038 N N . GLN A 1 269 ? -7.244 8.515 -6.795 1.00 63.12 269 GLN A N 1
ATOM 2039 C CA . GLN A 1 269 ? -6.544 9.776 -6.561 1.00 63.12 269 GLN A CA 1
ATOM 2040 C C . GLN A 1 269 ? -6.034 9.890 -5.119 1.00 63.12 269 GLN A C 1
ATOM 2042 O O . GLN A 1 269 ? -4.903 10.329 -4.905 1.00 63.12 269 GLN A O 1
ATOM 2047 N N . ALA A 1 270 ? -6.817 9.437 -4.138 1.00 65.50 270 ALA A N 1
ATOM 2048 C CA . ALA A 1 270 ? -6.415 9.458 -2.733 1.00 65.50 270 ALA A CA 1
ATOM 2049 C C . ALA A 1 270 ? -5.268 8.476 -2.450 1.00 65.50 270 ALA A C 1
ATOM 2051 O O . ALA A 1 270 ? -4.292 8.812 -1.774 1.00 65.50 270 ALA A O 1
ATOM 2052 N N . MET A 1 271 ? -5.326 7.281 -3.042 1.00 67.12 271 MET A N 1
ATOM 2053 C CA . MET A 1 271 ? -4.274 6.275 -2.895 1.00 67.12 271 MET A CA 1
ATOM 2054 C C . MET A 1 271 ? -2.983 6.646 -3.630 1.00 67.12 271 MET A C 1
ATOM 2056 O O . MET A 1 271 ? -1.906 6.236 -3.199 1.00 67.12 271 MET A O 1
ATOM 2060 N N . ALA A 1 272 ? -3.038 7.483 -4.672 1.00 62.19 272 ALA A N 1
ATOM 2061 C CA . ALA A 1 272 ? -1.835 8.007 -5.321 1.00 62.19 272 ALA A CA 1
ATOM 2062 C C . ALA A 1 272 ? -0.958 8.829 -4.356 1.00 62.19 272 ALA A C 1
ATOM 2064 O O . ALA A 1 272 ? 0.271 8.712 -4.385 1.00 62.19 272 ALA A O 1
ATOM 2065 N N . PHE A 1 273 ? -1.565 9.615 -3.459 1.00 62.34 273 PHE A N 1
ATOM 2066 C CA . PHE A 1 273 ? -0.830 10.357 -2.428 1.00 62.34 273 PHE A CA 1
ATOM 2067 C C . PHE A 1 273 ? -0.235 9.439 -1.364 1.00 62.34 273 PHE A C 1
ATOM 2069 O O . PHE A 1 273 ? 0.922 9.631 -0.980 1.00 62.34 273 PHE A O 1
ATOM 2076 N N . PHE A 1 274 ? -0.982 8.413 -0.943 1.00 65.56 274 PHE A N 1
ATOM 2077 C CA . PHE A 1 274 ? -0.454 7.375 -0.061 1.00 65.56 274 PHE A CA 1
ATOM 2078 C C . PHE A 1 274 ? 0.780 6.724 -0.684 1.00 65.56 274 PHE A C 1
ATOM 2080 O O . PHE A 1 274 ? 1.828 6.685 -0.049 1.00 65.56 274 PHE A O 1
ATOM 2087 N N . TYR A 1 275 ? 0.703 6.297 -1.947 1.00 64.06 275 TYR A N 1
ATOM 2088 C CA . TYR A 1 275 ? 1.844 5.692 -2.627 1.00 64.06 275 TYR A CA 1
ATOM 2089 C C . TYR A 1 275 ? 3.027 6.625 -2.744 1.00 64.06 275 TYR A C 1
ATOM 2091 O O . TYR A 1 275 ? 4.143 6.184 -2.502 1.00 64.06 275 TYR A O 1
ATOM 2099 N N . ARG A 1 276 ? 2.799 7.906 -3.032 1.00 60.19 276 ARG A N 1
ATOM 2100 C CA . ARG A 1 276 ? 3.868 8.902 -3.080 1.00 60.19 276 ARG A CA 1
ATOM 2101 C C . ARG A 1 276 ? 4.572 9.043 -1.729 1.00 60.19 276 ARG A C 1
ATOM 2103 O O . ARG A 1 276 ? 5.796 9.023 -1.680 1.00 60.19 276 ARG A O 1
ATOM 2110 N N . TYR A 1 277 ? 3.829 9.139 -0.632 1.00 63.09 277 TYR A N 1
ATOM 2111 C CA . TYR A 1 277 ? 4.408 9.190 0.716 1.00 63.09 277 TYR A CA 1
ATOM 2112 C C . TYR A 1 277 ? 5.143 7.899 1.078 1.00 63.09 277 TYR A C 1
ATOM 2114 O O . TYR A 1 277 ? 6.263 7.911 1.583 1.00 63.09 277 TYR A O 1
ATOM 2122 N N . TYR A 1 278 ? 4.524 6.773 0.743 1.00 62.59 278 TYR A N 1
ATOM 2123 C CA . TYR A 1 278 ? 5.006 5.437 1.044 1.00 62.59 278 TYR A CA 1
ATOM 2124 C C . TYR A 1 278 ? 6.228 5.039 0.190 1.00 62.59 278 TYR A C 1
ATOM 2126 O O . TYR A 1 278 ? 7.035 4.226 0.646 1.00 62.59 278 TYR A O 1
ATOM 2134 N N . SER A 1 279 ? 6.394 5.623 -1.007 1.00 53.03 279 SER A N 1
ATOM 2135 C CA . SER A 1 279 ? 7.509 5.399 -1.942 1.00 53.03 279 SER A CA 1
ATOM 2136 C C . SER A 1 279 ? 8.691 6.342 -1.731 1.00 53.03 279 SER A C 1
ATOM 2138 O O . SER A 1 279 ? 9.818 5.948 -2.013 1.00 53.03 279 SER A O 1
ATOM 2140 N N . ILE A 1 280 ? 8.453 7.575 -1.261 1.00 53.69 280 ILE A N 1
ATOM 2141 C CA . ILE A 1 280 ? 9.512 8.575 -1.013 1.00 53.69 280 ILE A CA 1
ATOM 2142 C C . ILE A 1 280 ? 10.415 8.162 0.156 1.00 53.69 280 ILE A C 1
ATOM 2144 O O . ILE A 1 280 ? 11.519 8.680 0.281 1.00 53.69 280 ILE A O 1
ATOM 2148 N N . GLY A 1 281 ? 9.992 7.189 0.972 1.00 48.31 281 GLY A N 1
ATOM 2149 C CA . GLY A 1 281 ? 10.847 6.599 1.993 1.00 48.31 281 GLY A CA 1
ATOM 2150 C C . GLY A 1 281 ? 11.443 7.664 2.906 1.00 48.31 281 GLY A C 1
ATOM 2151 O O . GLY A 1 281 ? 12.654 7.725 3.016 1.00 48.31 281 GLY A O 1
ATOM 2152 N N . LEU A 1 282 ? 10.605 8.512 3.512 1.00 46.66 282 LEU A N 1
ATOM 2153 C CA . LEU A 1 282 ? 10.987 9.500 4.534 1.00 46.66 282 LEU A CA 1
ATOM 2154 C C . LEU A 1 282 ? 12.246 10.351 4.208 1.00 46.66 282 LEU A C 1
ATOM 2156 O O . LEU A 1 282 ? 12.872 10.864 5.120 1.00 46.66 282 LEU A O 1
ATOM 2160 N N . GLY A 1 283 ? 12.640 10.522 2.942 1.00 33.53 283 GLY A N 1
ATOM 2161 C CA . GLY A 1 283 ? 13.810 11.331 2.594 1.00 33.53 283 GLY A CA 1
ATOM 2162 C C . GLY A 1 283 ? 13.573 12.820 2.856 1.00 33.53 283 GLY A C 1
ATOM 2163 O O . GLY A 1 283 ? 12.553 13.354 2.416 1.00 33.53 283 GLY A O 1
ATOM 2164 N N . ASP A 1 284 ? 14.525 13.458 3.550 1.00 33.44 284 ASP A N 1
ATOM 2165 C CA . ASP A 1 284 ? 14.560 14.887 3.890 1.00 33.44 284 ASP A CA 1
ATOM 2166 C C . ASP A 1 284 ? 14.065 15.773 2.734 1.00 33.44 284 ASP A C 1
ATOM 2168 O O . ASP A 1 284 ? 14.687 15.857 1.671 1.00 33.44 284 ASP A O 1
ATOM 2172 N N . ASN A 1 285 ? 12.956 16.475 2.962 1.00 35.22 285 ASN A N 1
ATOM 2173 C CA . ASN A 1 285 ? 12.478 17.540 2.092 1.00 35.22 285 ASN A CA 1
ATOM 2174 C C . ASN A 1 285 ? 12.232 18.780 2.959 1.00 35.22 285 ASN A C 1
ATOM 2176 O O . ASN A 1 285 ? 11.664 18.670 4.041 1.00 35.22 285 ASN A O 1
ATOM 2180 N N . GLU A 1 286 ? 12.644 19.968 2.514 1.00 35.00 286 GLU A N 1
ATOM 2181 C CA . GLU A 1 286 ? 12.584 21.184 3.348 1.00 35.00 286 GLU A CA 1
ATOM 2182 C C . GLU A 1 286 ? 11.147 21.647 3.677 1.00 35.00 286 GLU A C 1
ATOM 2184 O O . GLU A 1 286 ? 10.961 22.480 4.562 1.00 35.00 286 GLU A O 1
ATOM 2189 N N . ASP A 1 287 ? 10.131 21.050 3.042 1.00 36.09 287 ASP A N 1
ATOM 2190 C CA . ASP A 1 287 ? 8.707 21.251 3.353 1.00 36.09 287 ASP A CA 1
ATOM 2191 C C . ASP A 1 287 ? 8.120 20.190 4.314 1.00 36.09 287 ASP A C 1
ATOM 2193 O O . ASP A 1 287 ? 6.988 20.338 4.777 1.00 36.09 287 ASP A O 1
ATOM 2197 N N . PHE A 1 288 ? 8.865 19.123 4.631 1.00 33.12 288 PHE A N 1
ATOM 2198 C CA . PHE A 1 288 ? 8.424 18.003 5.470 1.00 33.12 288 PHE A CA 1
ATOM 2199 C C . PHE A 1 288 ? 9.582 17.453 6.315 1.00 33.12 288 PHE A C 1
ATOM 2201 O O . PHE A 1 288 ? 10.465 16.758 5.819 1.00 33.12 288 PHE A O 1
ATOM 2208 N N . VAL A 1 289 ? 9.552 17.716 7.625 1.00 24.84 289 VAL A N 1
ATOM 2209 C CA . VAL A 1 289 ? 10.524 17.148 8.570 1.00 24.84 289 VAL A CA 1
ATOM 2210 C C . VAL A 1 289 ? 10.092 15.730 8.940 1.00 24.84 289 VAL A C 1
ATOM 2212 O O . VAL A 1 289 ? 9.165 15.552 9.728 1.00 24.84 289 VAL A O 1
ATOM 2215 N N . ALA A 1 290 ? 10.784 14.723 8.413 1.00 28.34 290 ALA A N 1
ATOM 2216 C CA . ALA A 1 290 ? 10.707 13.357 8.912 1.00 28.34 290 ALA A CA 1
ATOM 2217 C C . ALA A 1 290 ? 12.116 12.767 9.008 1.00 28.34 290 ALA A C 1
ATOM 2219 O O . ALA A 1 290 ? 12.855 12.724 8.035 1.00 28.34 290 ALA A O 1
ATOM 2220 N N . VAL A 1 291 ? 12.490 12.330 10.210 1.00 26.58 291 VAL A N 1
ATOM 2221 C CA . VAL A 1 291 ? 13.799 11.733 10.493 1.00 26.58 291 VAL A CA 1
ATOM 2222 C C . VAL A 1 291 ? 13.824 10.306 9.942 1.00 26.58 291 VAL A C 1
ATOM 2224 O O . VAL A 1 291 ? 13.079 9.449 10.415 1.00 26.58 291 VAL A O 1
ATOM 2227 N N . THR A 1 292 ? 14.691 10.028 8.967 1.00 29.50 292 THR A N 1
ATOM 2228 C CA . THR A 1 292 ? 15.073 8.657 8.601 1.00 29.50 292 THR A CA 1
ATOM 2229 C C . THR A 1 292 ? 16.142 8.143 9.550 1.00 29.50 292 THR A C 1
ATOM 2231 O O . THR A 1 292 ? 17.293 8.568 9.455 1.00 29.50 292 THR A O 1
ATOM 2234 N N . ASP A 1 293 ? 15.806 7.171 10.393 1.00 26.97 293 ASP A N 1
ATOM 2235 C CA . ASP A 1 293 ? 16.816 6.229 10.869 1.00 26.97 293 ASP A CA 1
ATOM 2236 C C . ASP A 1 293 ? 16.978 5.148 9.794 1.00 26.97 293 ASP A C 1
ATOM 2238 O O . ASP A 1 293 ? 16.067 4.368 9.503 1.00 26.97 293 ASP A O 1
ATOM 2242 N N . ILE A 1 294 ? 18.138 5.149 9.137 1.00 33.47 294 ILE A N 1
ATOM 2243 C CA . ILE A 1 294 ? 18.527 4.088 8.211 1.00 33.47 294 ILE A CA 1
ATOM 2244 C C . ILE A 1 294 ? 18.620 2.805 9.036 1.00 33.47 294 ILE A C 1
ATOM 2246 O O . ILE A 1 294 ? 19.442 2.694 9.943 1.00 33.47 294 ILE A O 1
ATOM 2250 N N . CYS A 1 295 ? 17.766 1.838 8.719 1.00 36.44 295 CYS A N 1
ATOM 2251 C CA . CYS A 1 295 ? 17.770 0.527 9.348 1.00 36.44 295 CYS A CA 1
ATOM 2252 C C . CYS A 1 295 ? 19.069 -0.210 8.973 1.00 36.44 295 CYS A C 1
ATOM 2254 O O . CYS A 1 295 ? 19.157 -0.864 7.930 1.00 36.44 295 CYS A O 1
ATOM 2256 N N . GLU A 1 296 ? 20.115 -0.079 9.788 1.00 30.81 296 GLU A N 1
ATOM 2257 C CA . GLU A 1 296 ? 21.335 -0.863 9.624 1.00 30.81 296 GLU A CA 1
ATOM 2258 C C . GLU A 1 296 ? 21.026 -2.326 9.967 1.00 30.81 296 GLU A C 1
ATOM 2260 O O . GLU A 1 296 ? 20.931 -2.701 11.134 1.00 30.81 296 GLU A O 1
ATOM 2265 N N . ARG A 1 297 ? 20.886 -3.188 8.949 1.00 34.19 297 ARG A N 1
ATOM 2266 C CA . ARG A 1 297 ? 20.966 -4.640 9.163 1.00 34.19 297 ARG A CA 1
ATOM 2267 C C . ARG A 1 297 ? 22.374 -4.955 9.686 1.00 34.19 297 ARG A C 1
ATOM 2269 O O . ARG A 1 297 ? 23.338 -4.738 8.942 1.00 34.19 297 ARG A O 1
ATOM 2276 N N . PRO A 1 298 ? 22.539 -5.524 10.893 1.00 31.58 298 PRO A N 1
ATOM 2277 C CA . PRO A 1 298 ? 23.847 -5.970 11.342 1.00 31.58 298 PRO A CA 1
ATOM 2278 C C . PRO A 1 298 ? 24.293 -7.142 10.456 1.00 31.58 298 PRO A C 1
ATOM 2280 O O . PRO A 1 298 ? 23.836 -8.269 10.616 1.00 31.58 298 PRO A O 1
ATOM 2283 N N . GLY A 1 299 ? 25.165 -6.868 9.480 1.00 36.31 299 GLY A N 1
ATOM 2284 C CA . GLY A 1 299 ? 25.779 -7.897 8.633 1.00 36.31 299 GLY A CA 1
ATOM 2285 C C . GLY A 1 299 ? 25.970 -7.560 7.153 1.00 36.31 299 GLY A C 1
ATOM 2286 O O . GLY A 1 299 ? 26.666 -8.313 6.476 1.00 36.31 299 GLY A O 1
ATOM 2287 N N . ILE A 1 300 ? 25.420 -6.456 6.637 1.00 31.05 300 ILE A N 1
ATOM 2288 C CA . ILE A 1 300 ? 25.656 -6.037 5.244 1.00 31.05 300 ILE A CA 1
ATOM 2289 C C . ILE A 1 300 ? 26.559 -4.807 5.253 1.00 31.05 300 ILE A C 1
ATOM 2291 O O . ILE A 1 300 ? 26.104 -3.678 5.393 1.00 31.05 300 ILE A O 1
ATOM 2295 N N . VAL A 1 301 ? 27.865 -5.041 5.132 1.00 29.80 301 VAL A N 1
ATOM 2296 C CA . VAL A 1 301 ? 28.842 -3.972 4.902 1.00 29.80 301 VAL A CA 1
ATOM 2297 C C . VAL A 1 301 ? 28.752 -3.577 3.424 1.00 29.80 301 VAL A C 1
ATOM 2299 O O . VAL A 1 301 ? 28.946 -4.452 2.574 1.00 29.80 301 VAL A O 1
ATOM 2302 N N . PRO A 1 302 ? 28.478 -2.309 3.073 1.00 27.08 302 PRO A N 1
ATOM 2303 C CA . PRO A 1 302 ? 28.601 -1.860 1.696 1.00 27.08 302 PRO A CA 1
ATOM 2304 C C . PRO A 1 302 ? 30.083 -1.919 1.316 1.00 27.08 302 PRO A C 1
ATOM 2306 O O . PRO A 1 302 ? 30.916 -1.247 1.927 1.00 27.08 302 PRO A O 1
ATOM 2309 N N . HIS A 1 303 ? 30.435 -2.742 0.330 1.00 29.00 303 HIS A N 1
ATOM 2310 C CA . HIS A 1 303 ? 31.729 -2.604 -0.325 1.00 29.00 303 HIS A CA 1
ATOM 2311 C C . HIS A 1 303 ? 31.660 -1.383 -1.244 1.00 29.00 303 HIS A C 1
ATOM 2313 O O . HIS A 1 303 ? 30.902 -1.380 -2.212 1.00 29.00 303 HIS A O 1
ATOM 2319 N N . ALA A 1 304 ? 32.412 -0.349 -0.862 1.00 37.19 304 ALA A N 1
ATOM 2320 C CA . ALA A 1 304 ? 32.731 0.808 -1.692 1.00 37.19 304 ALA A CA 1
ATOM 2321 C C . ALA A 1 304 ? 33.580 0.419 -2.912 1.00 37.19 304 ALA A C 1
ATOM 2323 O O . ALA A 1 304 ? 34.356 -0.563 -2.803 1.00 37.19 304 ALA A O 1
#